Protein AF-R5IWU1-F1 (afdb_monomer_lite)

Structure (mmCIF, N/CA/C/O backbone):
data_AF-R5IWU1-F1
#
_entry.id   AF-R5IWU1-F1
#
loop_
_atom_site.group_PDB
_atom_site.id
_atom_site.type_symbol
_atom_site.label_atom_id
_atom_site.label_alt_id
_atom_site.label_comp_id
_atom_site.label_asym_id
_atom_site.label_entity_id
_atom_site.label_seq_id
_atom_site.pdbx_PDB_ins_code
_atom_site.Cartn_x
_atom_site.Cartn_y
_atom_site.Cartn_z
_atom_site.occupancy
_atom_site.B_iso_or_equiv
_atom_site.auth_seq_id
_atom_site.auth_comp_id
_atom_site.auth_asym_id
_atom_site.auth_atom_id
_atom_site.pdbx_PDB_model_num
ATOM 1 N N . MET A 1 1 ? -10.285 4.283 -3.544 1.00 80.38 1 MET A N 1
ATOM 2 C CA . MET A 1 1 ? -8.815 4.094 -3.550 1.00 80.38 1 MET A CA 1
ATOM 3 C C . MET A 1 1 ? -8.452 3.586 -2.171 1.00 80.38 1 MET A C 1
ATOM 5 O O . MET A 1 1 ? -8.915 4.204 -1.220 1.00 80.38 1 MET A O 1
ATOM 9 N N . VAL A 1 2 ? -7.708 2.481 -2.076 1.00 95.38 2 VAL A N 1
ATOM 10 C CA . VAL A 1 2 ? -7.297 1.904 -0.785 1.00 95.38 2 VAL A CA 1
ATOM 11 C C . VAL A 1 2 ? -6.487 2.938 -0.004 1.00 95.38 2 VAL A C 1
ATOM 13 O O . VAL A 1 2 ? -5.569 3.550 -0.561 1.00 95.38 2 VAL A O 1
ATOM 16 N N . LYS A 1 3 ? -6.849 3.161 1.257 1.00 98.19 3 LYS A N 1
ATOM 17 C CA . LYS A 1 3 ? -6.132 4.051 2.174 1.00 98.19 3 LYS A CA 1
ATOM 18 C C . LYS A 1 3 ? -5.035 3.281 2.904 1.00 98.19 3 LYS A C 1
ATOM 20 O O . LYS A 1 3 ? -5.154 2.078 3.111 1.00 98.19 3 LYS A O 1
ATOM 25 N N . ILE A 1 4 ? -3.970 3.975 3.292 1.00 98.50 4 ILE A N 1
ATOM 26 C CA . ILE A 1 4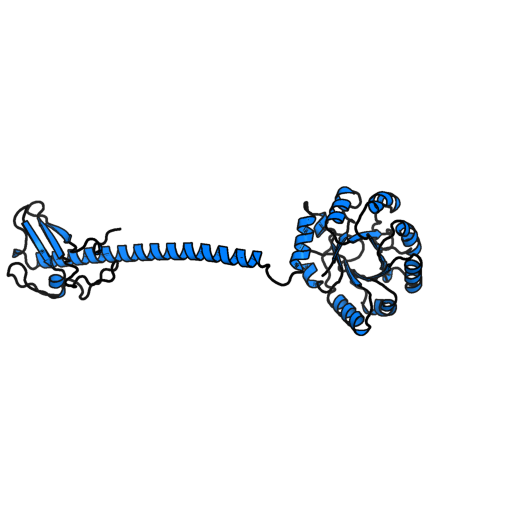 ? -2.840 3.368 4.004 1.00 98.50 4 ILE A CA 1
ATOM 27 C C . ILE A 1 4 ? -2.802 3.891 5.437 1.00 98.50 4 ILE A C 1
ATOM 29 O O . ILE A 1 4 ? -2.638 5.094 5.660 1.00 98.50 4 ILE A O 1
ATOM 33 N N . ALA A 1 5 ? -2.910 2.980 6.395 1.00 98.62 5 ALA A N 1
ATOM 34 C CA . ALA A 1 5 ? -2.693 3.238 7.806 1.00 98.62 5 ALA A CA 1
ATOM 35 C C . ALA A 1 5 ? -1.249 2.863 8.180 1.00 98.62 5 ALA A C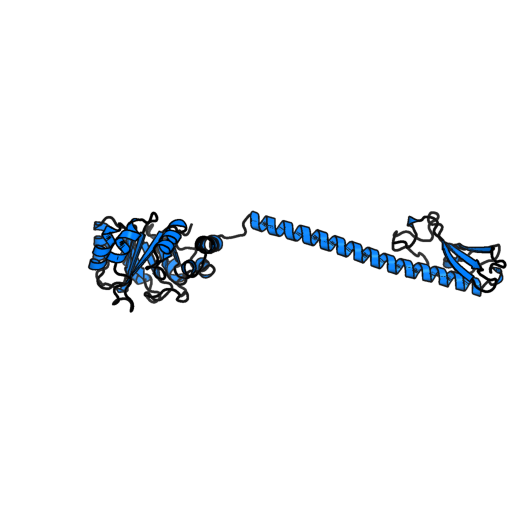 1
ATOM 37 O O . ALA A 1 5 ? -0.781 1.759 7.896 1.00 98.62 5 ALA A O 1
ATOM 38 N N . GLY A 1 6 ? -0.499 3.800 8.762 1.00 98.38 6 GLY A N 1
ATOM 39 C CA . GLY A 1 6 ? 0.863 3.532 9.229 1.00 98.38 6 GLY A CA 1
ATOM 40 C C . GLY A 1 6 ? 0.847 3.014 10.661 1.00 98.38 6 GLY A C 1
ATOM 41 O O . GLY A 1 6 ? 0.522 3.794 11.556 1.00 98.38 6 GLY A O 1
ATOM 42 N N . SER A 1 7 ? 1.223 1.751 10.887 1.00 97.69 7 SER A N 1
ATOM 43 C CA . SER A 1 7 ? 1.425 1.240 12.253 1.00 97.69 7 SER A CA 1
ATOM 44 C C . SER A 1 7 ? 2.784 1.687 12.776 1.00 97.69 7 SER A C 1
ATOM 46 O O . SER A 1 7 ? 3.825 1.483 12.141 1.00 97.69 7 SER A O 1
ATOM 48 N N . PHE A 1 8 ? 2.779 2.290 13.962 1.00 95.81 8 PHE A N 1
ATOM 49 C CA . PHE A 1 8 ? 3.996 2.723 14.640 1.00 95.81 8 PHE A CA 1
ATOM 50 C C . PHE A 1 8 ? 4.494 1.732 15.695 1.00 95.81 8 PHE A C 1
ATOM 52 O O . PHE A 1 8 ? 5.435 2.055 16.417 1.00 95.81 8 PHE A O 1
ATOM 59 N N . LEU A 1 9 ? 3.939 0.517 15.775 1.00 94.19 9 LEU A N 1
ATOM 60 C CA . LEU A 1 9 ? 4.258 -0.456 16.827 1.00 94.19 9 LEU A CA 1
ATOM 61 C C . LEU A 1 9 ? 5.771 -0.670 17.044 1.00 94.19 9 LEU A C 1
ATOM 63 O O . LEU A 1 9 ? 6.250 -0.722 18.176 1.00 94.19 9 LEU A O 1
ATOM 67 N N . LYS A 1 10 ? 6.557 -0.743 15.961 1.00 93.31 10 LYS A N 1
ATOM 68 C CA . LYS A 1 10 ? 8.024 -0.910 16.020 1.00 93.31 10 LYS A CA 1
ATOM 69 C C . LYS A 1 10 ? 8.793 0.341 16.459 1.00 93.31 10 LYS A C 1
ATOM 71 O O . LYS A 1 10 ? 9.929 0.224 16.910 1.00 93.31 10 LYS A O 1
ATOM 76 N N . VAL A 1 11 ? 8.209 1.523 16.286 1.00 94.06 11 VAL A N 1
ATOM 77 C CA . VAL A 1 11 ? 8.856 2.836 16.475 1.00 94.06 11 VAL A CA 1
ATOM 78 C C . VAL A 1 11 ? 8.143 3.681 17.533 1.00 94.06 11 VAL A C 1
ATOM 80 O O . VAL A 1 11 ? 8.350 4.882 17.616 1.00 94.06 11 VAL A O 1
ATOM 83 N N . GLN A 1 12 ? 7.336 3.041 18.378 1.00 91.75 12 GLN A N 1
ATOM 84 C CA . GLN A 1 12 ? 6.500 3.651 19.414 1.00 91.75 12 GLN A CA 1
ATOM 85 C C . GLN A 1 12 ? 7.249 4.556 20.412 1.00 91.75 12 GLN A C 1
ATOM 87 O O . GLN A 1 12 ? 6.631 5.388 21.066 1.00 91.75 12 GLN A O 1
ATOM 92 N N . SER A 1 13 ? 8.572 4.412 20.539 1.00 91.38 13 SER A N 1
ATOM 93 C CA . SER A 1 13 ? 9.423 5.253 21.393 1.00 91.38 13 SER A CA 1
ATOM 94 C C . SER A 1 13 ? 10.062 6.450 20.674 1.00 91.38 13 SER A C 1
ATOM 96 O O . SER A 1 13 ? 10.823 7.181 21.299 1.00 91.38 13 SER A O 1
ATOM 98 N N . ASP A 1 14 ? 9.825 6.618 19.372 1.00 94.94 14 ASP A N 1
ATOM 99 C CA . ASP A 1 14 ? 10.444 7.638 18.521 1.00 94.94 14 ASP A CA 1
ATOM 100 C C . ASP A 1 14 ? 9.354 8.492 17.862 1.00 94.94 14 ASP A C 1
ATOM 102 O O . ASP A 1 14 ? 8.798 8.152 16.813 1.00 94.94 14 ASP A O 1
ATOM 106 N N . PHE A 1 15 ? 9.025 9.614 18.504 1.00 94.88 15 PHE A N 1
ATOM 107 C CA . PHE A 1 15 ? 7.952 10.487 18.041 1.00 94.88 15 PHE A CA 1
ATOM 108 C C . PHE A 1 15 ? 8.230 11.113 16.669 1.00 94.88 15 PHE A C 1
ATOM 110 O O . PHE A 1 15 ? 7.291 11.322 15.900 1.00 94.88 15 PHE A O 1
ATOM 117 N N . ASP A 1 16 ? 9.492 11.362 16.312 1.00 96.56 16 ASP A N 1
ATOM 118 C CA . ASP A 1 16 ? 9.827 11.915 14.998 1.00 96.56 16 ASP A CA 1
ATOM 119 C C . ASP A 1 16 ? 9.483 10.922 13.882 1.00 96.56 16 ASP A C 1
ATOM 121 O O . ASP A 1 16 ? 8.955 11.319 12.839 1.00 96.56 16 ASP A O 1
ATOM 125 N N . LYS A 1 17 ? 9.664 9.617 14.124 1.00 97.19 17 LYS A N 1
ATOM 126 C CA . LYS A 1 17 ? 9.197 8.567 13.204 1.00 97.19 17 LYS A CA 1
ATOM 127 C C . LYS A 1 17 ? 7.674 8.479 13.134 1.00 97.19 17 LYS A C 1
ATOM 129 O O . LYS A 1 17 ? 7.131 8.340 12.038 1.00 97.19 17 LYS A O 1
ATOM 134 N N . ILE A 1 18 ? 6.966 8.617 14.256 1.00 97.06 18 ILE A N 1
ATOM 135 C CA . ILE A 1 18 ? 5.490 8.656 14.262 1.00 97.06 18 ILE A CA 1
ATOM 136 C C . ILE A 1 18 ? 4.987 9.866 13.461 1.00 97.06 18 ILE A C 1
ATOM 138 O O . ILE A 1 18 ? 4.106 9.746 12.611 1.00 97.06 18 ILE A O 1
ATOM 142 N N . LYS A 1 19 ? 5.602 11.033 13.658 1.00 97.44 19 LYS A N 1
ATOM 143 C CA . LYS A 1 19 ? 5.296 12.256 12.911 1.00 97.44 19 LYS A CA 1
ATOM 144 C C . LYS A 1 19 ? 5.631 12.127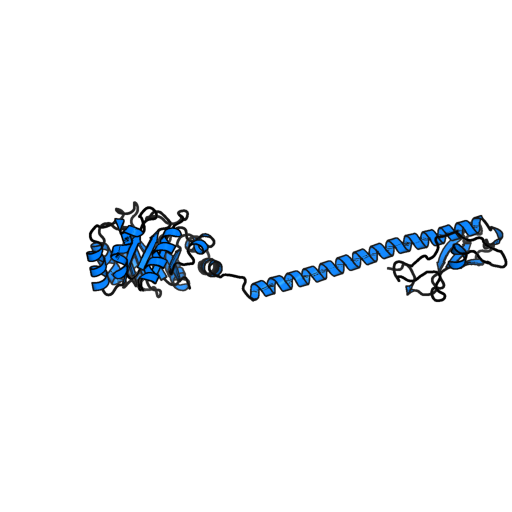 11.422 1.00 97.44 19 LYS A C 1
ATOM 146 O O . LYS A 1 19 ? 4.917 12.673 10.580 1.00 97.44 19 LYS A O 1
ATOM 151 N N . ALA A 1 20 ? 6.684 11.388 11.074 1.00 97.81 20 ALA A N 1
ATOM 152 C CA . ALA A 1 20 ? 6.982 11.065 9.685 1.00 97.81 20 ALA A CA 1
ATOM 153 C C . ALA A 1 20 ? 5.857 10.224 9.059 1.00 97.81 20 ALA A C 1
ATOM 155 O O . ALA A 1 20 ? 5.403 10.574 7.969 1.00 97.81 20 ALA A O 1
ATOM 156 N N . LEU A 1 21 ? 5.342 9.197 9.754 1.00 98.12 21 LEU A N 1
ATOM 157 C CA . LEU A 1 21 ? 4.161 8.438 9.309 1.00 98.12 21 LEU A CA 1
ATOM 158 C C . LEU A 1 21 ? 2.939 9.353 9.121 1.00 98.12 21 LEU A C 1
ATOM 160 O O . LEU A 1 21 ? 2.278 9.275 8.086 1.00 98.12 21 LEU A O 1
ATOM 164 N N . ASP A 1 22 ? 2.691 10.276 10.057 1.00 98.06 22 ASP A N 1
ATOM 165 C CA . ASP A 1 22 ? 1.560 11.227 10.014 1.00 98.06 22 ASP A CA 1
ATOM 166 C C . ASP A 1 22 ? 1.600 12.119 8.768 1.00 98.06 22 ASP A C 1
ATOM 168 O O . ASP A 1 22 ? 0.570 12.491 8.206 1.00 98.06 22 ASP A O 1
ATOM 172 N N . SER A 1 23 ? 2.799 12.414 8.267 1.00 97.88 23 SER A N 1
ATOM 173 C CA . SER A 1 23 ? 2.965 13.222 7.060 1.00 97.88 23 SER A CA 1
ATOM 174 C C . SER A 1 23 ? 2.690 12.473 5.748 1.00 97.88 23 SER A C 1
ATOM 176 O O . SER A 1 23 ? 2.366 13.118 4.749 1.00 97.88 23 SER A O 1
ATOM 178 N N . VAL A 1 24 ? 2.788 11.136 5.727 1.00 98.12 24 VAL A N 1
ATOM 179 C CA . VAL A 1 24 ? 2.729 10.336 4.485 1.00 98.12 24 VAL A CA 1
ATOM 180 C C . VAL A 1 24 ? 1.531 9.387 4.395 1.00 98.12 24 VAL A C 1
ATOM 182 O O . VAL A 1 24 ? 1.112 9.057 3.282 1.00 98.12 24 VAL A O 1
ATOM 185 N N . CYS A 1 25 ? 0.964 8.968 5.527 1.00 98.12 25 CYS A N 1
ATOM 186 C CA . CYS A 1 25 ? -0.148 8.021 5.596 1.00 98.12 25 CYS A CA 1
ATOM 187 C C . CYS A 1 25 ? -1.523 8.713 5.633 1.00 98.12 25 CYS A C 1
ATOM 189 O O . CYS A 1 25 ? -1.652 9.935 5.779 1.00 98.12 25 CYS A O 1
ATOM 191 N N . ASP A 1 26 ? -2.572 7.915 5.448 1.00 98.44 26 ASP A N 1
ATOM 192 C CA . ASP A 1 26 ? -3.968 8.353 5.507 1.00 98.44 26 ASP A CA 1
ATOM 193 C C . ASP A 1 26 ? -4.536 8.220 6.934 1.00 98.44 26 ASP A C 1
ATOM 195 O O . ASP A 1 26 ? -5.309 9.083 7.351 1.00 98.44 26 ASP A O 1
ATOM 199 N N . TYR A 1 27 ? -4.079 7.209 7.684 1.00 98.56 27 TYR A N 1
ATOM 200 C CA . TYR A 1 27 ? -4.342 6.994 9.114 1.00 98.56 27 TYR A CA 1
ATOM 201 C C . TYR A 1 27 ? -3.047 6.718 9.882 1.00 98.56 27 TYR A C 1
ATOM 203 O O . TYR A 1 27 ? -2.040 6.295 9.299 1.00 98.56 27 TYR A O 1
ATOM 211 N N . ILE A 1 28 ? -3.107 6.904 11.198 1.00 98.44 28 ILE A N 1
ATOM 212 C CA . ILE A 1 28 ? -2.109 6.395 12.138 1.00 98.44 28 ILE A CA 1
ATOM 213 C C . ILE A 1 28 ? -2.728 5.246 12.917 1.00 98.44 28 ILE A C 1
ATOM 215 O O . ILE A 1 28 ? -3.677 5.458 13.668 1.00 98.44 28 ILE A O 1
ATOM 219 N N . HIS A 1 29 ? -2.179 4.050 12.714 1.00 98.44 29 HIS A N 1
ATOM 220 C CA . HIS A 1 29 ? -2.658 2.828 13.341 1.00 98.44 29 HIS A CA 1
ATOM 221 C C . HIS A 1 29 ? -1.945 2.621 14.677 1.00 98.44 29 HIS A C 1
ATOM 223 O O . HIS A 1 29 ? -0.709 2.644 14.740 1.00 98.44 29 HIS A O 1
ATOM 229 N N . TYR A 1 30 ? -2.726 2.460 15.739 1.00 97.19 30 TYR A N 1
ATOM 230 C CA . TYR A 1 30 ? -2.257 2.315 17.106 1.00 97.19 30 TYR A CA 1
ATOM 231 C C . TYR A 1 30 ? -2.675 0.965 17.693 1.00 97.19 30 TYR A C 1
ATOM 233 O O . TYR A 1 30 ? -3.799 0.786 18.157 1.00 97.19 30 TYR A O 1
ATOM 241 N N . ASP A 1 31 ? -1.709 0.054 17.733 1.00 96.75 31 ASP A N 1
ATOM 242 C CA . ASP A 1 31 ? -1.802 -1.263 18.353 1.00 96.75 31 ASP A CA 1
ATOM 243 C C . ASP A 1 31 ? -1.773 -1.184 19.892 1.00 96.75 31 ASP A C 1
ATOM 245 O O . ASP A 1 31 ? -0.717 -0.963 20.489 1.00 96.75 31 ASP A O 1
ATOM 249 N N . VAL A 1 32 ? -2.898 -1.412 20.572 1.00 95.88 32 VAL A N 1
ATOM 250 C CA . VAL A 1 32 ? -2.989 -1.449 22.044 1.00 95.88 32 VAL A CA 1
ATOM 251 C C . VAL A 1 32 ? -3.039 -2.892 22.527 1.00 95.88 32 VAL A C 1
ATOM 253 O O . VAL A 1 32 ? -4.051 -3.571 22.387 1.00 95.88 32 VAL A O 1
ATOM 256 N N . MET A 1 33 ? -1.956 -3.349 23.148 1.00 95.00 33 MET A N 1
ATOM 257 C CA . MET A 1 33 ? -1.815 -4.708 23.663 1.00 95.00 33 MET A CA 1
ATOM 258 C C . MET A 1 33 ? -1.737 -4.717 25.189 1.00 95.00 33 MET A C 1
ATOM 260 O O . MET A 1 33 ? -0.928 -3.993 25.778 1.00 95.00 33 MET A O 1
ATOM 264 N N . ASP A 1 34 ? -2.536 -5.570 25.832 1.00 93.94 34 ASP A N 1
ATOM 265 C CA . ASP A 1 34 ? -2.604 -5.677 27.298 1.00 93.94 34 ASP A CA 1
ATOM 266 C C . ASP A 1 34 ? -1.620 -6.686 27.914 1.00 93.94 34 ASP A C 1
ATOM 268 O O . ASP A 1 34 ? -1.520 -6.789 29.138 1.00 93.94 34 ASP A O 1
ATOM 272 N N . GLY A 1 35 ? -0.890 -7.436 27.083 1.00 92.94 35 GLY A N 1
ATOM 273 C CA . GLY A 1 35 ? 0.004 -8.504 27.537 1.00 92.94 35 GLY A CA 1
ATOM 274 C C . GLY A 1 35 ? -0.718 -9.780 28.002 1.00 92.94 35 GLY A C 1
ATOM 275 O O . GLY A 1 35 ? -0.074 -10.672 28.552 1.00 92.94 35 GLY A O 1
ATOM 276 N N . ARG A 1 36 ? -2.044 -9.870 27.826 1.00 93.62 36 ARG A N 1
ATOM 277 C CA . ARG A 1 36 ? -2.864 -11.058 28.118 1.00 93.62 36 ARG A CA 1
ATOM 278 C C . ARG A 1 36 ? -3.450 -11.663 26.850 1.00 93.62 36 ARG A C 1
ATOM 280 O O . ARG A 1 36 ? -3.419 -12.880 26.706 1.00 93.62 36 ARG A O 1
ATOM 287 N N . PHE A 1 37 ? -3.991 -10.834 25.956 1.00 94.31 37 PHE A N 1
ATOM 288 C CA . PHE A 1 37 ? -4.465 -11.274 24.642 1.00 94.31 37 PHE A CA 1
ATOM 289 C C . PHE A 1 37 ? -3.284 -11.601 23.718 1.00 94.31 37 PHE A C 1
ATOM 291 O O . PHE A 1 37 ? -3.308 -12.585 22.982 1.00 94.31 37 PHE A O 1
ATOM 298 N N . THR A 1 38 ? -2.212 -10.812 23.813 1.00 91.19 38 THR A N 1
ATOM 299 C CA . THR A 1 38 ? -0.920 -11.059 23.161 1.00 91.19 38 THR A CA 1
ATOM 300 C C . THR A 1 38 ? 0.176 -11.175 24.215 1.00 91.19 38 THR A C 1
ATOM 302 O O . THR A 1 38 ? 0.044 -10.657 25.318 1.00 91.19 38 THR A O 1
ATOM 305 N N . GLU A 1 39 ? 1.289 -11.838 23.899 1.00 85.56 39 GLU A N 1
ATOM 306 C CA . GLU A 1 39 ? 2.372 -12.066 24.874 1.00 85.56 39 GLU A CA 1
ATOM 307 C C . GLU A 1 39 ? 3.100 -10.784 25.314 1.00 85.56 39 GLU A C 1
ATOM 309 O O . GLU A 1 39 ? 3.816 -10.788 26.315 1.00 85.56 39 GLU A O 1
ATOM 314 N N . ARG A 1 40 ? 2.975 -9.687 24.556 1.00 85.94 40 ARG A N 1
ATOM 315 C CA . ARG A 1 40 ? 3.733 -8.452 24.782 1.00 85.94 40 ARG A CA 1
ATOM 316 C C . ARG A 1 40 ? 2.793 -7.256 24.889 1.00 85.94 40 ARG A C 1
ATOM 318 O O . ARG A 1 40 ? 2.041 -7.022 23.948 1.00 85.94 40 ARG A O 1
ATOM 325 N N . PRO A 1 41 ? 2.863 -6.466 25.972 1.00 89.25 41 PRO A N 1
ATOM 326 C CA . PRO A 1 41 ? 2.097 -5.234 26.063 1.00 89.25 41 PRO A CA 1
ATOM 327 C C . PRO A 1 41 ? 2.722 -4.125 25.206 1.00 89.25 41 PRO A C 1
ATOM 329 O O . PRO A 1 41 ? 3.943 -4.081 25.010 1.00 89.25 41 PRO A O 1
ATOM 332 N N . THR A 1 42 ? 1.891 -3.193 24.743 1.00 86.81 42 THR A N 1
ATOM 333 C CA . THR A 1 42 ? 2.361 -1.957 24.097 1.00 86.81 42 THR A CA 1
ATOM 334 C C . THR A 1 42 ? 2.957 -1.009 25.145 1.00 86.81 42 THR A C 1
ATOM 336 O O . THR A 1 42 ? 2.801 -1.205 26.356 1.00 86.81 42 THR A O 1
ATOM 339 N N . LEU A 1 43 ? 3.650 0.050 24.706 1.00 83.31 43 LEU A N 1
ATOM 340 C CA . LEU A 1 43 ? 3.967 1.164 25.596 1.00 83.31 43 LEU A CA 1
ATOM 341 C C . LEU A 1 43 ? 2.705 1.674 26.320 1.00 83.31 43 LEU A C 1
ATOM 343 O O . LEU A 1 43 ? 1.642 1.780 25.709 1.00 83.31 43 LEU A O 1
ATOM 347 N N . PRO A 1 44 ? 2.814 2.035 27.612 1.00 84.38 44 PRO A N 1
ATOM 348 C CA . PRO A 1 44 ? 1.698 2.601 28.357 1.00 84.38 44 PRO A CA 1
ATOM 349 C C . PRO A 1 44 ? 1.086 3.827 27.664 1.00 84.38 44 PRO A C 1
ATOM 351 O O . PRO A 1 44 ? 1.807 4.756 27.291 1.00 84.38 44 PRO A O 1
ATOM 354 N N . ILE A 1 45 ? -0.248 3.863 27.554 1.00 84.81 45 ILE A N 1
ATOM 355 C CA . ILE A 1 45 ? -1.002 4.928 26.865 1.00 84.81 45 ILE A CA 1
ATOM 356 C C . ILE A 1 45 ? -0.639 6.318 27.404 1.00 84.81 45 ILE A C 1
ATOM 358 O O . ILE A 1 45 ? -0.475 7.267 26.637 1.00 84.81 45 ILE A O 1
ATOM 362 N N . ASN A 1 46 ? -0.437 6.445 28.717 1.00 85.25 46 ASN A N 1
ATOM 363 C CA . ASN A 1 46 ? -0.060 7.706 29.357 1.00 85.25 46 ASN A CA 1
ATOM 364 C C . ASN A 1 46 ? 1.285 8.278 28.873 1.00 85.25 46 ASN A C 1
ATOM 366 O O . ASN A 1 46 ? 1.464 9.491 28.941 1.00 85.25 46 ASN A O 1
ATOM 370 N N . LYS A 1 47 ? 2.203 7.446 28.367 1.00 86.88 47 LYS A N 1
ATOM 371 C CA . LYS A 1 47 ? 3.479 7.901 27.796 1.00 86.88 47 LYS A CA 1
ATOM 372 C C . LYS A 1 47 ? 3.337 8.428 26.372 1.00 86.88 47 LYS A C 1
ATOM 374 O O . LYS A 1 47 ? 4.131 9.264 25.971 1.00 86.88 47 LYS A O 1
ATOM 379 N N . MET A 1 48 ? 2.345 7.949 25.624 1.00 88.56 48 MET A N 1
ATOM 380 C CA . MET A 1 48 ? 2.146 8.322 24.219 1.00 88.56 48 MET A CA 1
ATOM 381 C C . MET A 1 48 ? 1.066 9.390 24.039 1.00 88.56 48 MET A C 1
ATOM 383 O O . MET A 1 48 ? 1.010 10.034 23.000 1.00 88.56 48 MET A O 1
ATOM 387 N N . LYS A 1 49 ? 0.211 9.614 25.044 1.00 88.75 49 LYS A N 1
ATOM 388 C CA . LYS A 1 49 ? -0.964 10.489 24.941 1.00 88.75 49 LYS A CA 1
ATOM 389 C C . LYS A 1 49 ? -0.648 11.904 24.457 1.00 88.75 49 LYS A C 1
ATOM 391 O O . LYS A 1 49 ? -1.371 12.429 23.615 1.00 88.75 49 LYS A O 1
ATOM 396 N N . GLU A 1 50 ? 0.410 12.515 24.984 1.00 91.12 50 GLU A N 1
ATOM 397 C CA . GLU A 1 50 ? 0.815 13.863 24.575 1.00 91.12 50 GLU A CA 1
ATOM 398 C C . GLU A 1 50 ? 1.240 13.887 23.103 1.00 91.12 50 GLU A C 1
ATOM 400 O O . GLU A 1 50 ? 0.796 14.737 22.335 1.00 91.12 50 GLU A O 1
ATOM 405 N N . ASP A 1 51 ? 2.048 12.919 22.695 1.00 92.12 51 ASP A N 1
ATOM 406 C CA . ASP A 1 51 ? 2.579 12.815 21.343 1.00 92.12 51 ASP A CA 1
ATOM 407 C C . ASP A 1 51 ? 1.494 12.490 20.316 1.00 92.12 51 ASP A C 1
ATOM 409 O O . ASP A 1 51 ? 1.369 13.181 19.305 1.00 92.12 51 ASP A O 1
ATOM 413 N N . LEU A 1 52 ? 0.623 11.527 20.618 1.00 93.19 52 LEU A N 1
ATOM 414 C CA . LEU A 1 52 ? -0.513 11.173 19.769 1.00 93.19 52 LEU A CA 1
ATOM 415 C C . LEU A 1 52 ? -1.499 12.340 19.601 1.00 93.19 52 LEU A C 1
ATOM 417 O O . LEU A 1 52 ? -2.085 12.492 18.533 1.00 93.19 52 LEU A O 1
ATOM 421 N N . SER A 1 53 ? -1.635 13.219 20.602 1.00 91.12 53 SER A N 1
ATOM 422 C CA . SER A 1 53 ? -2.492 14.411 20.498 1.00 91.12 53 SER A CA 1
ATOM 423 C C . SER A 1 53 ? -1.973 15.481 19.525 1.00 91.12 53 SER A C 1
ATOM 425 O O . SER A 1 53 ? -2.729 16.368 19.129 1.00 91.12 53 SER A O 1
ATOM 427 N N . LYS A 1 54 ? -0.692 15.410 19.130 1.00 94.31 54 LYS A N 1
ATOM 428 C CA . LYS A 1 54 ? -0.053 16.337 18.177 1.00 94.31 54 LYS A CA 1
ATOM 429 C C . LYS A 1 54 ? -0.214 15.888 16.717 1.00 94.31 54 LYS A C 1
ATOM 431 O O . LYS A 1 54 ? 0.168 16.637 15.814 1.00 94.31 54 LYS A O 1
ATOM 436 N N . LEU A 1 55 ? -0.720 14.676 16.484 1.00 96.25 55 LEU A N 1
ATOM 437 C CA . LEU A 1 55 ? -0.900 14.107 15.150 1.00 96.25 55 LEU A CA 1
ATOM 438 C C . LEU A 1 55 ? -2.084 14.755 14.430 1.00 96.25 55 LEU A C 1
ATOM 440 O O . LEU A 1 55 ? -3.045 15.206 15.054 1.00 96.25 55 LEU A O 1
ATOM 444 N N . LYS A 1 56 ? -2.001 14.834 13.101 1.00 97.06 56 LYS A N 1
ATOM 445 C CA . LYS A 1 56 ? -3.038 15.456 12.266 1.00 97.06 56 LYS A CA 1
ATOM 446 C C . LYS A 1 56 ? -3.938 14.427 11.607 1.00 97.06 56 LYS A C 1
ATOM 448 O O . LYS A 1 56 ? -5.085 14.737 11.284 1.00 97.06 56 LYS A O 1
ATOM 453 N N . LYS A 1 57 ? -3.404 13.241 11.329 1.00 98.12 57 LYS A N 1
ATOM 454 C CA . LYS A 1 57 ? -4.144 12.160 10.695 1.00 98.12 57 LYS A CA 1
ATOM 455 C C . LYS A 1 57 ? -5.083 11.503 11.699 1.00 98.12 57 LYS A C 1
ATOM 457 O O . LYS A 1 57 ? -4.775 11.450 12.888 1.00 98.12 57 LYS A O 1
ATOM 462 N N . PRO A 1 58 ? -6.232 11.002 11.223 1.00 97.94 58 PRO A N 1
ATOM 463 C CA . PRO A 1 58 ? -7.132 10.225 12.056 1.00 97.94 58 PRO A CA 1
ATOM 464 C C . PRO A 1 58 ? -6.397 9.036 12.688 1.00 97.94 58 PRO A C 1
ATOM 466 O O . PRO A 1 58 ? -5.702 8.284 12.000 1.00 97.94 58 PRO A O 1
ATOM 469 N N . LEU A 1 59 ? -6.572 8.892 14.001 1.00 98.06 59 LEU A N 1
ATOM 470 C CA . LEU A 1 59 ? -6.116 7.735 14.762 1.00 98.06 59 LEU A CA 1
ATOM 471 C C . LEU A 1 59 ? -7.072 6.567 14.550 1.00 98.06 59 LEU A C 1
ATOM 473 O O . LEU A 1 59 ? -8.290 6.725 14.651 1.00 98.06 59 LEU A O 1
ATOM 477 N N . ASP A 1 60 ? -6.497 5.411 14.292 1.00 98.50 60 ASP A N 1
ATOM 478 C CA . ASP A 1 60 ? -7.174 4.135 14.171 1.00 98.50 60 ASP A CA 1
ATOM 479 C C . ASP A 1 60 ? -6.611 3.210 15.253 1.00 98.50 60 ASP A C 1
ATOM 481 O O . ASP A 1 60 ? -5.412 2.937 15.271 1.00 98.50 60 ASP A O 1
ATOM 485 N N . VAL A 1 61 ? -7.432 2.862 16.243 1.00 98.38 61 VAL A N 1
ATOM 486 C CA . VAL A 1 61 ? -6.981 2.154 17.445 1.00 98.38 61 VAL A CA 1
ATOM 487 C C . VAL A 1 61 ? -7.412 0.702 17.376 1.00 98.38 61 VAL A C 1
ATOM 489 O O . VAL A 1 61 ? -8.604 0.403 17.395 1.00 98.38 61 VAL A O 1
ATOM 492 N N . HIS A 1 62 ? -6.438 -0.200 17.400 1.00 98.56 62 HIS A N 1
ATOM 493 C CA . HIS A 1 62 ? -6.656 -1.639 17.400 1.00 98.56 62 HIS A CA 1
ATOM 494 C C . HIS A 1 62 ? -6.385 -2.218 18.789 1.00 98.56 62 HIS A C 1
ATOM 496 O O . HIS A 1 62 ? -5.258 -2.218 19.282 1.00 98.56 62 HIS A O 1
ATOM 502 N N . LEU A 1 63 ? -7.442 -2.688 19.450 1.00 97.81 63 LEU A N 1
ATOM 503 C CA . LEU A 1 63 ? -7.396 -3.271 20.785 1.00 97.81 63 LEU A CA 1
ATOM 504 C C . LEU A 1 63 ? -7.163 -4.780 20.711 1.00 97.81 63 LEU A C 1
ATOM 506 O O . LEU A 1 63 ? -8.055 -5.571 20.406 1.00 97.81 63 LEU A O 1
ATOM 510 N N . MET A 1 64 ? -5.958 -5.169 21.093 1.00 97.00 64 MET A N 1
ATOM 511 C CA . MET A 1 64 ? -5.533 -6.533 21.373 1.00 97.00 64 MET A CA 1
ATOM 512 C C . MET A 1 64 ? -5.526 -6.740 22.895 1.00 97.00 64 MET A C 1
ATOM 514 O O . MET A 1 64 ? -4.469 -6.865 23.520 1.00 97.00 64 MET A O 1
ATOM 518 N N . ALA A 1 65 ? -6.714 -6.714 23.506 1.00 95.62 65 ALA A N 1
ATOM 519 C CA . ALA A 1 65 ? -6.883 -6.766 24.956 1.00 95.62 65 ALA A CA 1
ATOM 520 C C . ALA A 1 65 ? -8.079 -7.624 25.385 1.00 95.62 65 ALA A C 1
ATOM 522 O O . ALA A 1 65 ? -9.085 -7.684 24.689 1.00 95.62 65 ALA A O 1
ATOM 523 N N . VAL A 1 66 ? -7.986 -8.250 26.562 1.00 95.00 66 VAL A N 1
ATOM 524 C CA . VAL A 1 66 ? -9.100 -8.994 27.181 1.00 95.00 66 VAL A CA 1
ATOM 525 C C . VAL A 1 66 ? -10.067 -8.036 27.889 1.00 95.00 66 VAL A C 1
ATOM 527 O O . VAL A 1 66 ? -11.281 -8.200 27.825 1.00 95.00 66 VAL A O 1
ATOM 530 N N . ASP A 1 67 ? -9.541 -7.010 28.563 1.00 94.06 67 ASP A N 1
ATOM 531 C CA . ASP A 1 67 ? -10.345 -6.007 29.279 1.00 94.06 67 ASP A CA 1
ATOM 532 C C . ASP A 1 67 ? -10.652 -4.795 28.384 1.00 94.06 67 ASP A C 1
ATOM 534 O O . ASP A 1 67 ? -10.125 -3.698 28.576 1.00 94.06 67 ASP A O 1
ATOM 538 N N . ASN A 1 68 ? -11.475 -5.009 27.353 1.00 96.31 68 ASN A N 1
ATOM 539 C CA . ASN A 1 68 ? -11.766 -3.991 26.337 1.00 96.31 68 ASN A CA 1
ATOM 540 C C . ASN A 1 68 ? -12.282 -2.673 26.930 1.00 96.31 68 ASN A C 1
ATOM 542 O O . ASN A 1 68 ? -11.787 -1.613 26.560 1.00 96.31 68 ASN A O 1
ATOM 546 N N . MET A 1 69 ? -13.225 -2.722 27.878 1.00 96.12 69 MET A N 1
ATOM 547 C CA . MET A 1 69 ? -13.832 -1.520 28.472 1.00 96.12 69 MET A CA 1
ATOM 548 C C . MET A 1 69 ? -12.784 -0.604 29.109 1.00 96.12 69 MET A C 1
ATOM 550 O O . MET A 1 69 ? -12.775 0.601 28.854 1.00 96.12 69 MET A O 1
ATOM 554 N N . LYS A 1 70 ? -11.851 -1.184 29.874 1.00 95.12 70 LYS A N 1
ATOM 555 C CA . LYS A 1 70 ? -10.747 -0.438 30.478 1.00 95.12 70 LYS A CA 1
ATOM 556 C C . LYS A 1 70 ? -9.905 0.273 29.418 1.00 95.12 70 LYS A C 1
ATOM 558 O O . LYS A 1 70 ? -9.632 1.464 29.549 1.00 95.12 70 LYS A O 1
ATOM 563 N N . TYR A 1 71 ? -9.483 -0.438 28.372 1.00 95.75 71 TYR A N 1
ATOM 564 C CA . TYR A 1 71 ? -8.610 0.145 27.349 1.00 95.75 71 TYR A CA 1
ATOM 565 C C . TYR A 1 71 ? -9.332 1.167 26.466 1.00 95.75 71 TYR A C 1
ATOM 567 O O . TYR A 1 71 ? -8.715 2.163 26.093 1.00 95.75 71 TYR A O 1
ATOM 575 N N . ILE A 1 72 ? -10.634 0.990 26.210 1.00 96.94 72 ILE A N 1
ATOM 576 C CA . ILE A 1 72 ? -11.480 2.005 25.562 1.00 96.94 72 ILE A CA 1
ATOM 577 C C . ILE A 1 72 ? -11.450 3.311 26.369 1.00 96.94 72 ILE A C 1
ATOM 579 O O . ILE A 1 72 ? -11.209 4.380 25.802 1.00 96.94 72 ILE A O 1
ATOM 583 N N . ASP A 1 73 ? -11.618 3.236 27.691 1.00 96.00 73 ASP A N 1
ATOM 584 C CA . ASP A 1 73 ? -11.582 4.408 28.575 1.00 96.00 73 ASP A CA 1
ATOM 585 C C . ASP A 1 73 ? -10.195 5.064 28.668 1.00 96.00 73 ASP A C 1
ATOM 587 O O . ASP A 1 73 ? -10.084 6.272 28.899 1.00 96.00 73 ASP A O 1
ATOM 591 N N . GLU A 1 74 ? -9.116 4.311 28.452 1.00 94.31 74 GLU A N 1
ATOM 592 C CA . GLU A 1 74 ? -7.767 4.877 28.406 1.00 94.31 74 GLU A CA 1
ATOM 593 C C . GLU A 1 74 ? -7.495 5.637 27.091 1.00 94.31 74 GLU A C 1
ATOM 595 O O . GLU A 1 74 ? -6.822 6.677 27.110 1.00 94.31 74 GLU A O 1
ATOM 600 N N . VAL A 1 75 ? -8.036 5.171 25.956 1.00 95.19 75 VAL A N 1
ATOM 601 C CA . VAL A 1 75 ? -7.769 5.749 24.621 1.00 95.19 75 VAL A CA 1
ATOM 602 C C . VAL A 1 75 ? -8.804 6.766 24.143 1.00 95.19 75 VAL A C 1
ATOM 604 O O . VAL A 1 75 ? -8.470 7.599 23.305 1.00 95.19 75 VAL A O 1
ATOM 607 N N . ILE A 1 76 ? -10.026 6.784 24.687 1.00 94.44 76 ILE A N 1
ATOM 608 C CA . ILE A 1 76 ? -11.099 7.729 24.303 1.00 94.44 76 ILE A CA 1
ATOM 609 C C . ILE A 1 76 ? -10.639 9.194 24.312 1.00 94.44 76 ILE A C 1
ATOM 611 O O . ILE A 1 76 ? -11.022 9.980 23.446 1.00 94.44 76 ILE A O 1
ATOM 615 N N . GLY A 1 77 ? -9.773 9.573 25.258 1.00 92.50 77 GLY A N 1
ATOM 616 C CA . GLY A 1 77 ? -9.238 10.933 25.353 1.00 92.50 77 GLY A CA 1
ATOM 617 C C . GLY A 1 77 ? -8.405 11.368 24.139 1.00 92.50 77 GLY A C 1
ATOM 618 O O . GLY A 1 77 ? -8.209 12.567 23.952 1.00 92.50 77 GLY A O 1
ATOM 619 N N . LEU A 1 78 ? -7.939 10.418 23.322 1.00 94.12 78 LEU A N 1
ATOM 620 C CA . LEU A 1 78 ? -7.248 10.659 22.051 1.00 94.12 78 LEU A CA 1
ATOM 621 C C . LEU A 1 78 ? -8.214 10.993 20.908 1.00 94.12 78 LEU A C 1
ATOM 623 O O . LEU A 1 78 ? -7.766 11.452 19.863 1.00 94.12 78 LEU A O 1
ATOM 627 N N . LYS A 1 79 ? -9.523 10.782 21.110 1.00 95.38 79 LYS A N 1
ATOM 628 C CA . LYS A 1 79 ? -10.579 10.944 20.100 1.00 95.38 79 LYS A CA 1
ATOM 629 C C . LYS A 1 79 ? -10.263 10.177 18.806 1.00 95.38 79 LYS A C 1
ATOM 631 O O . LYS A 1 79 ? -10.209 10.788 17.734 1.00 95.38 79 LYS A O 1
ATOM 636 N N . PRO A 1 80 ? -10.006 8.859 18.893 1.00 97.38 80 PRO A N 1
ATOM 637 C CA . PRO A 1 80 ? -9.720 8.070 17.707 1.00 97.38 80 PRO A CA 1
ATOM 638 C C . PRO A 1 80 ? -10.925 8.064 16.759 1.00 97.38 80 PRO A C 1
ATOM 640 O O . PRO A 1 80 ? -12.072 8.205 17.179 1.00 97.38 80 PRO A O 1
ATOM 643 N N . SER A 1 81 ? -10.655 7.918 15.464 1.00 98.12 81 SER A N 1
ATOM 644 C CA . SER A 1 81 ? -11.704 7.763 14.455 1.00 98.12 81 SER A CA 1
ATOM 645 C C . SER A 1 81 ? -12.367 6.398 14.542 1.00 98.12 81 SER A C 1
ATOM 647 O O . SER A 1 81 ? -13.577 6.337 14.357 1.00 98.12 81 SER A O 1
ATOM 649 N N . TYR A 1 82 ? -11.588 5.356 14.841 1.00 98.62 82 TYR A N 1
ATOM 650 C CA . TYR A 1 82 ? -12.050 3.986 15.041 1.00 98.62 82 TYR A CA 1
ATOM 651 C C . TYR A 1 82 ? -11.449 3.408 16.320 1.00 98.62 82 TYR A C 1
ATOM 653 O O . TYR A 1 82 ? -10.293 3.688 16.648 1.00 98.62 82 TYR A O 1
ATOM 661 N N . ILE A 1 83 ? -12.236 2.599 17.025 1.00 98.75 83 ILE A N 1
ATOM 662 C CA . ILE A 1 83 ? -11.732 1.630 17.996 1.00 98.75 83 ILE A CA 1
ATOM 663 C C . ILE A 1 83 ? -12.193 0.252 17.538 1.00 98.75 83 ILE A C 1
ATOM 665 O O . ILE A 1 83 ? -13.393 -0.021 17.483 1.00 98.75 83 ILE A O 1
ATOM 669 N N . THR A 1 84 ? -11.228 -0.608 17.246 1.00 98.81 84 THR A N 1
ATOM 670 C CA . THR A 1 84 ? -11.446 -1.943 16.705 1.00 98.81 84 THR A CA 1
ATOM 671 C C . THR A 1 84 ? -10.990 -2.977 17.722 1.00 98.81 84 THR A C 1
ATOM 673 O O . THR A 1 84 ? -9.812 -3.017 18.065 1.00 98.81 84 THR A O 1
ATOM 676 N N . PHE A 1 85 ? -11.900 -3.812 18.220 1.00 98.69 85 PHE A N 1
ATOM 677 C CA . PHE A 1 85 ? -11.586 -4.851 19.207 1.00 98.69 85 PHE A CA 1
ATOM 678 C C . PHE A 1 85 ? -11.691 -6.248 18.603 1.00 98.69 85 PHE A C 1
ATOM 680 O O . PHE A 1 85 ? -12.413 -6.471 17.635 1.00 98.69 85 PHE A O 1
ATOM 687 N N . HIS A 1 86 ? -10.980 -7.211 19.179 1.00 98.56 86 HIS A N 1
ATOM 688 C CA . HIS A 1 86 ? -11.010 -8.589 18.700 1.00 98.56 86 HIS A CA 1
ATOM 689 C C . HIS A 1 86 ? -12.305 -9.309 19.065 1.00 98.56 86 HIS A C 1
ATOM 691 O O . HIS A 1 86 ? -12.678 -9.352 20.240 1.00 98.56 86 HIS A O 1
ATOM 697 N N . LEU A 1 87 ? -12.920 -9.978 18.087 1.00 98.44 87 LEU A N 1
ATOM 698 C CA . LEU A 1 87 ? -14.052 -10.878 18.317 1.00 98.44 87 LEU A CA 1
ATOM 699 C C . LEU A 1 87 ? -13.696 -11.986 19.317 1.00 98.44 87 LEU A C 1
ATOM 701 O O . LEU A 1 87 ? -14.525 -12.410 20.110 1.00 98.44 87 LEU A O 1
ATOM 705 N N . GLU A 1 88 ? -12.443 -12.437 19.307 1.00 97.69 88 GLU A N 1
ATOM 706 C CA . GLU A 1 88 ? -11.943 -13.505 20.175 1.00 97.69 88 GLU A CA 1
ATOM 707 C C . GLU A 1 88 ? -11.719 -13.059 21.626 1.00 97.69 88 GLU A C 1
ATOM 709 O O . GLU A 1 88 ? -11.438 -13.890 22.488 1.00 97.69 88 GLU A O 1
ATOM 714 N N . SER A 1 89 ? -11.788 -11.756 21.906 1.00 96.69 89 SER A N 1
ATOM 715 C CA . SER A 1 89 ? -11.450 -11.217 23.225 1.00 96.69 89 SER A CA 1
ATOM 716 C C . SER A 1 89 ? -12.616 -11.217 24.219 1.00 96.69 89 SER A C 1
ATOM 718 O O . SER A 1 89 ? -12.399 -10.984 25.408 1.00 96.69 89 SER A O 1
ATOM 720 N N . THR A 1 90 ? -13.850 -11.440 23.754 1.00 96.31 90 THR A N 1
ATOM 721 C CA . THR A 1 90 ? -15.061 -11.159 24.532 1.00 96.31 90 THR A CA 1
ATOM 722 C C . THR A 1 90 ? -16.293 -11.887 23.996 1.00 96.31 90 THR A C 1
ATOM 724 O O . THR A 1 90 ? -16.501 -11.968 22.790 1.00 96.31 90 THR A O 1
ATOM 727 N N . ASP A 1 91 ? -17.173 -12.319 24.900 1.00 95.94 91 ASP A N 1
ATOM 728 C CA . ASP A 1 91 ? -18.519 -12.803 24.555 1.00 95.94 91 ASP A CA 1
ATOM 729 C C . ASP A 1 91 ? -19.559 -11.662 24.527 1.00 95.94 91 ASP A C 1
ATOM 731 O O . ASP A 1 91 ? -20.718 -11.861 24.172 1.00 95.94 91 ASP A O 1
ATOM 735 N N . LYS A 1 92 ? -19.157 -10.444 24.914 1.00 96.88 92 LYS A N 1
ATOM 736 C CA . LYS A 1 92 ? -20.017 -9.256 25.064 1.00 96.88 92 LYS A CA 1
ATOM 737 C C . LYS A 1 92 ? -19.859 -8.284 23.895 1.00 96.88 92 LYS A C 1
ATOM 739 O O . LYS A 1 92 ? -19.661 -7.087 24.094 1.00 96.88 92 LYS A O 1
ATOM 744 N N . VAL A 1 93 ? -19.891 -8.810 22.674 1.00 98.12 93 VAL A N 1
ATOM 745 C CA . VAL A 1 93 ? -19.571 -8.061 21.447 1.00 98.12 93 VAL A CA 1
ATOM 746 C C . VAL A 1 93 ? -20.476 -6.833 21.285 1.00 98.12 93 VAL A C 1
ATOM 748 O O . VAL A 1 93 ? -19.969 -5.716 21.220 1.00 98.12 93 VAL A O 1
ATOM 751 N N . SER A 1 94 ? -21.802 -7.012 21.313 1.00 98.25 94 SER A N 1
ATOM 752 C CA . SER A 1 94 ? -22.765 -5.908 21.163 1.00 98.25 94 SER A CA 1
ATOM 753 C C . SER A 1 94 ? -22.659 -4.859 22.274 1.00 98.25 94 SER A C 1
ATOM 755 O O . SER A 1 94 ? -22.699 -3.670 21.982 1.00 98.25 94 SER A O 1
ATOM 757 N N . GLU A 1 95 ? -22.428 -5.267 23.532 1.00 98.38 95 GLU A N 1
ATOM 758 C CA . GLU A 1 95 ? -22.238 -4.311 24.639 1.00 98.38 95 GLU A CA 1
ATOM 759 C C . GLU A 1 95 ? -21.028 -3.390 24.400 1.00 98.38 95 GLU A C 1
ATOM 761 O O . GLU A 1 95 ? -21.062 -2.216 24.763 1.00 98.38 95 GLU A O 1
ATOM 766 N N . ILE A 1 96 ? -19.949 -3.912 23.805 1.00 98.44 96 ILE A N 1
ATOM 767 C CA . ILE A 1 96 ? -18.744 -3.129 23.504 1.00 98.44 96 ILE A CA 1
ATOM 768 C C . ILE A 1 96 ? -18.974 -2.197 22.312 1.00 98.44 96 ILE A C 1
ATOM 770 O O . ILE A 1 96 ? -18.547 -1.044 22.373 1.00 98.44 96 ILE A O 1
ATOM 774 N N . ILE A 1 97 ? -19.664 -2.658 21.263 1.00 98.56 97 ILE A N 1
ATOM 775 C CA . ILE A 1 97 ? -20.048 -1.815 20.117 1.00 98.56 97 ILE A CA 1
ATOM 776 C C . ILE A 1 97 ? -20.858 -0.609 20.604 1.00 98.56 97 ILE A C 1
ATOM 778 O O . ILE A 1 97 ? -20.447 0.534 20.387 1.00 98.56 97 ILE A O 1
ATOM 782 N N . ASP A 1 98 ? -21.938 -0.864 21.350 1.00 98.56 98 ASP A N 1
ATOM 783 C CA . ASP A 1 98 ? -22.807 0.174 21.911 1.00 98.56 98 ASP A CA 1
ATOM 784 C C . ASP A 1 98 ? -22.020 1.139 22.801 1.00 98.56 98 ASP A C 1
ATOM 786 O O . ASP A 1 98 ? -22.232 2.355 22.773 1.00 98.56 98 ASP A O 1
ATOM 790 N N . TYR A 1 99 ? -21.077 0.609 23.587 1.00 98.44 99 TYR A N 1
ATOM 791 C CA . TYR A 1 99 ? -20.224 1.429 24.434 1.00 98.44 99 TYR A CA 1
ATOM 792 C C . TYR A 1 99 ? -19.349 2.380 23.616 1.00 98.44 99 TYR A C 1
ATOM 794 O O . TYR A 1 99 ? -19.323 3.573 23.919 1.00 98.44 99 TYR A O 1
ATOM 802 N N . ILE A 1 100 ? -18.667 1.888 22.575 1.00 98.56 100 ILE A N 1
ATOM 803 C CA . ILE A 1 100 ? -17.803 2.697 21.698 1.00 98.56 100 ILE A CA 1
ATOM 804 C C . ILE A 1 100 ? -18.628 3.775 20.981 1.00 98.56 100 ILE A C 1
ATOM 806 O O . ILE A 1 100 ? -18.271 4.959 21.025 1.00 98.56 100 ILE A O 1
ATOM 810 N N . HIS A 1 101 ? -19.770 3.400 20.400 1.00 98.56 101 HIS A N 1
ATOM 811 C CA . HIS A 1 101 ? -20.691 4.337 19.750 1.00 98.56 101 HIS A CA 1
ATOM 812 C C . HIS A 1 101 ? -21.238 5.386 20.719 1.00 98.56 101 HIS A C 1
ATOM 814 O O . HIS A 1 101 ? -21.292 6.569 20.382 1.00 98.56 101 HIS A O 1
ATOM 820 N N . GLY A 1 102 ? -21.553 4.996 21.957 1.00 98.19 102 GLY A N 1
ATOM 821 C CA . GLY A 1 102 ? -21.979 5.903 23.026 1.00 98.19 102 GLY A CA 1
ATOM 822 C C . GLY A 1 102 ? -20.931 6.958 23.408 1.00 98.19 102 GLY A C 1
ATOM 823 O O . GLY A 1 102 ? -21.270 7.978 24.011 1.00 98.19 102 GLY A O 1
ATOM 824 N N . LYS A 1 103 ? -19.660 6.759 23.031 1.00 97.50 103 LYS A N 1
ATOM 825 C CA . LYS A 1 103 ? -18.583 7.758 23.157 1.00 97.50 103 LYS A CA 1
ATOM 826 C C . LYS A 1 103 ? -18.410 8.638 21.913 1.00 97.50 103 LYS A C 1
ATOM 828 O O . LYS A 1 103 ? -17.530 9.498 21.907 1.00 97.50 103 LYS A O 1
ATOM 833 N N . GLY A 1 104 ? -19.229 8.447 20.878 1.00 97.56 104 GLY A N 1
ATOM 834 C CA . GLY A 1 104 ? -19.135 9.160 19.603 1.00 97.56 104 GLY A CA 1
ATOM 835 C C . GLY A 1 104 ? -17.956 8.715 18.734 1.00 97.56 104 GLY A C 1
ATOM 836 O O . GLY A 1 104 ? -17.476 9.499 17.915 1.00 97.56 104 GLY A O 1
ATOM 837 N N . ILE A 1 105 ? -17.464 7.492 18.937 1.00 98.44 105 ILE A N 1
ATOM 838 C CA . ILE A 1 105 ? -16.363 6.882 18.183 1.00 98.44 105 ILE A CA 1
ATOM 839 C C . ILE A 1 105 ? -16.941 5.767 17.312 1.00 98.44 105 ILE A C 1
ATOM 841 O O . ILE A 1 105 ? -17.932 5.152 17.692 1.00 98.44 105 ILE A O 1
ATOM 845 N N . LYS A 1 106 ? -16.336 5.502 16.152 1.00 98.75 106 LYS A N 1
ATOM 846 C CA . LYS A 1 106 ? -16.743 4.389 15.292 1.00 98.75 106 LYS A CA 1
ATOM 847 C C . LYS A 1 106 ? -16.222 3.060 15.826 1.00 98.75 106 LYS A C 1
ATOM 849 O O . LYS A 1 106 ? -15.052 2.964 16.204 1.00 98.75 106 LYS A O 1
ATOM 854 N N . ALA A 1 107 ? -17.077 2.048 15.838 1.00 98.75 107 ALA A N 1
ATOM 855 C CA . ALA A 1 107 ? -16.751 0.729 16.361 1.00 98.75 107 ALA A CA 1
ATOM 856 C C . ALA A 1 107 ? -16.285 -0.200 15.238 1.00 98.75 107 ALA A C 1
ATOM 858 O O . ALA A 1 107 ? -16.876 -0.231 14.159 1.00 98.75 107 ALA A O 1
ATOM 859 N N . GLY A 1 108 ? -15.239 -0.977 15.500 1.00 98.69 108 GLY A N 1
ATOM 860 C CA . GLY A 1 108 ? -14.778 -2.028 14.605 1.00 98.69 108 GLY A CA 1
ATOM 861 C C . GLY A 1 108 ? -14.640 -3.375 15.303 1.00 98.69 108 GLY A C 1
ATOM 862 O O . GLY A 1 108 ? -14.403 -3.441 16.511 1.00 98.69 108 GLY A O 1
ATOM 863 N N . ILE A 1 109 ? -14.739 -4.452 14.524 1.00 98.81 109 ILE A N 1
ATOM 864 C CA . ILE A 1 109 ? -14.391 -5.805 14.975 1.00 98.81 109 ILE A CA 1
ATOM 865 C C . ILE A 1 109 ? -13.199 -6.321 14.173 1.00 98.81 109 ILE A C 1
ATOM 867 O O . ILE A 1 109 ? -13.225 -6.327 12.943 1.00 98.81 109 ILE A O 1
ATOM 871 N N . ALA A 1 110 ? -12.184 -6.807 14.881 1.00 98.75 110 ALA A N 1
ATOM 872 C CA . ALA A 1 110 ? -11.076 -7.565 14.326 1.00 98.75 110 ALA A CA 1
ATOM 873 C C . ALA A 1 110 ? -11.329 -9.073 14.423 1.00 98.75 110 ALA A C 1
ATOM 875 O O . ALA A 1 110 ? -11.869 -9.559 15.420 1.00 98.75 110 ALA A O 1
ATOM 876 N N . ILE A 1 111 ? -10.880 -9.819 13.414 1.00 98.62 111 ILE A N 1
ATOM 877 C CA . ILE A 1 111 ? -10.809 -11.283 13.445 1.00 98.62 111 ILE A CA 1
ATOM 878 C C . ILE A 1 111 ? -9.400 -11.765 13.100 1.00 98.62 111 ILE A C 1
ATOM 880 O O . ILE A 1 111 ? -8.762 -11.274 12.166 1.00 98.62 111 ILE A O 1
ATOM 884 N N . ASN A 1 112 ? -8.924 -12.765 13.835 1.00 98.00 112 ASN A N 1
ATOM 885 C CA . ASN A 1 112 ? -7.659 -13.439 13.573 1.00 98.00 112 ASN A CA 1
ATOM 886 C C . ASN A 1 112 ? -7.701 -14.258 12.263 1.00 98.00 112 ASN A C 1
ATOM 888 O O . ASN A 1 112 ? -8.780 -14.590 11.747 1.00 98.00 112 ASN A O 1
ATOM 892 N N . PRO A 1 113 ? -6.534 -14.641 11.703 1.00 97.12 113 PRO A N 1
ATOM 893 C CA . PRO A 1 113 ? -6.473 -15.408 10.458 1.00 97.12 113 PRO A CA 1
ATOM 894 C C . PRO A 1 113 ? -7.167 -16.778 10.538 1.00 97.12 113 PRO A C 1
ATOM 896 O O . PRO A 1 113 ? -7.696 -17.251 9.536 1.00 97.12 113 PRO A O 1
ATOM 899 N N . ASP A 1 114 ? -7.241 -17.394 11.714 1.00 96.69 114 ASP A N 1
ATOM 900 C CA . ASP A 1 114 ? -7.892 -18.687 11.969 1.00 96.69 114 ASP A CA 1
ATOM 901 C C . ASP A 1 114 ? -9.389 -18.576 12.309 1.00 96.69 114 ASP A C 1
ATOM 903 O O . ASP A 1 114 ? -10.130 -19.552 12.188 1.00 96.69 114 ASP A O 1
ATOM 907 N N . THR A 1 115 ? -9.873 -17.386 12.664 1.00 97.94 115 THR A N 1
ATOM 908 C CA . THR A 1 115 ? -11.292 -17.155 12.948 1.00 97.94 115 THR A CA 1
ATOM 909 C C . THR A 1 115 ? -12.118 -17.146 11.666 1.00 97.94 115 THR A C 1
ATOM 911 O O . THR A 1 115 ? -11.899 -16.339 10.760 1.00 97.94 115 THR A O 1
ATOM 914 N N . GLU A 1 116 ? -13.103 -18.038 11.577 1.00 97.94 116 GLU A N 1
ATOM 915 C CA . GLU A 1 116 ? -14.028 -18.090 10.444 1.00 97.94 116 GLU A CA 1
ATOM 916 C C . GLU A 1 116 ? -14.794 -16.771 10.277 1.00 97.94 116 GLU A C 1
ATOM 918 O O . GLU A 1 116 ? -15.423 -16.280 11.213 1.00 97.94 116 GLU A O 1
ATOM 923 N N . VAL A 1 117 ? -14.801 -16.232 9.054 1.00 97.69 117 VAL A N 1
ATOM 924 C CA . VAL A 1 117 ? -15.431 -14.937 8.738 1.00 97.69 117 VAL A CA 1
ATOM 925 C C . VAL A 1 117 ? -16.937 -14.916 9.036 1.00 97.69 117 VAL A C 1
ATOM 927 O O . VAL A 1 117 ? -17.490 -13.885 9.397 1.00 97.69 117 VAL A O 1
ATOM 930 N N . ASN A 1 118 ? -17.605 -16.071 8.992 1.00 97.56 118 ASN A N 1
ATOM 931 C CA . ASN A 1 118 ? -19.029 -16.177 9.312 1.00 97.56 118 ASN A CA 1
ATOM 932 C C . ASN A 1 118 ? -19.344 -15.790 10.765 1.00 97.56 118 ASN A C 1
ATOM 934 O O . ASN A 1 118 ? -20.471 -15.399 11.055 1.00 97.56 118 ASN A O 1
ATOM 938 N N . LYS A 1 119 ? -18.364 -15.864 11.677 1.00 98.06 119 LYS A N 1
ATOM 939 C CA . LYS A 1 119 ? -18.558 -15.510 13.088 1.00 98.06 119 LYS A CA 1
ATOM 940 C C . LYS A 1 119 ? -18.743 -14.010 13.315 1.00 98.06 119 LYS A C 1
ATOM 942 O O . LYS A 1 119 ? -19.346 -13.646 14.318 1.00 98.06 119 LYS A O 1
ATOM 947 N N . VAL A 1 120 ? -18.250 -13.155 12.412 1.00 97.94 120 VAL A N 1
ATOM 948 C CA . VAL A 1 120 ? -18.437 -11.697 12.526 1.00 97.94 120 VAL A CA 1
ATOM 949 C C . VAL A 1 120 ? -19.739 -11.216 11.875 1.00 97.94 120 VAL A C 1
ATOM 951 O O . VAL A 1 120 ? -20.272 -10.192 12.290 1.00 97.94 120 VAL A O 1
ATOM 954 N N . MET A 1 121 ? -20.305 -11.983 10.932 1.00 96.88 121 MET A N 1
ATOM 955 C CA . MET A 1 121 ? -21.517 -11.630 10.167 1.00 96.88 121 MET A CA 1
ATOM 956 C C . MET A 1 121 ? -22.698 -11.124 11.015 1.00 96.88 121 MET A C 1
ATOM 958 O O . MET A 1 121 ? -23.301 -10.126 10.619 1.00 96.88 121 MET A O 1
ATOM 962 N N . PRO A 1 122 ? -23.018 -11.720 12.188 1.00 97.62 122 PRO A N 1
ATOM 963 C CA . PRO A 1 122 ? -24.135 -11.259 13.016 1.00 97.62 122 PRO A CA 1
ATOM 964 C C . PRO A 1 122 ? -24.019 -9.812 13.510 1.00 97.62 122 PRO A C 1
ATOM 966 O O . PRO A 1 122 ? -25.033 -9.225 13.867 1.00 97.62 122 PRO A O 1
ATOM 969 N N . TYR A 1 123 ? -22.810 -9.246 13.534 1.00 98.00 123 TYR A N 1
ATOM 970 C CA . TYR A 1 123 ? -22.525 -7.918 14.088 1.00 98.00 123 TYR A CA 1
ATOM 971 C C . TYR A 1 123 ? -22.302 -6.852 13.009 1.00 98.00 123 TYR A C 1
ATOM 973 O O . TYR A 1 123 ? -22.114 -5.681 13.323 1.00 98.00 123 TYR A O 1
ATOM 981 N N . LEU A 1 124 ? -22.301 -7.236 11.727 1.00 97.56 124 LEU A N 1
ATOM 982 C CA . LEU A 1 124 ? -21.891 -6.356 10.627 1.00 97.56 124 LEU A CA 1
ATOM 983 C C . LEU A 1 124 ? -22.828 -5.170 10.373 1.00 97.56 124 LEU A C 1
ATOM 985 O O . LEU A 1 124 ? -22.410 -4.189 9.765 1.00 97.56 124 LEU A O 1
ATOM 989 N N . ASN A 1 125 ? -24.071 -5.242 10.852 1.00 97.25 125 ASN A N 1
ATOM 990 C CA . ASN A 1 125 ? -25.012 -4.122 10.790 1.00 97.25 125 ASN A CA 1
ATOM 991 C C . ASN A 1 125 ? -24.668 -3.003 11.781 1.00 97.25 125 ASN A C 1
ATOM 993 O O . ASN A 1 125 ? -25.049 -1.857 11.552 1.00 97.25 125 ASN A O 1
ATOM 997 N N . ASP A 1 126 ? -23.952 -3.338 12.855 1.00 97.75 126 ASP A N 1
ATOM 998 C CA . ASP A 1 126 ? -23.731 -2.455 14.000 1.00 97.75 126 ASP A CA 1
ATOM 999 C C . ASP A 1 126 ? -22.291 -1.921 14.055 1.00 97.75 126 ASP A C 1
ATOM 1001 O O . ASP A 1 126 ? -21.952 -1.152 14.945 1.00 97.75 126 ASP A O 1
ATOM 1005 N N . VAL A 1 127 ? -21.416 -2.307 13.121 1.00 98.31 127 VAL A N 1
ATOM 1006 C CA . VAL A 1 127 ? -20.015 -1.855 13.087 1.00 98.31 127 VAL A CA 1
ATOM 1007 C C . VAL A 1 127 ? -19.734 -0.946 11.900 1.00 98.31 127 VAL A C 1
ATOM 1009 O O . VAL A 1 127 ? -20.366 -1.016 10.850 1.00 98.31 127 VAL A O 1
ATOM 1012 N N . ASP A 1 128 ? -18.720 -0.106 12.057 1.00 98.69 128 ASP A N 1
ATOM 1013 C CA . ASP A 1 128 ? -18.226 0.809 11.034 1.00 98.69 128 ASP A CA 1
ATOM 1014 C C . ASP A 1 128 ? -16.987 0.265 10.307 1.00 98.69 128 ASP A C 1
ATOM 1016 O O . ASP A 1 128 ? -16.623 0.760 9.237 1.00 98.69 128 ASP A O 1
ATOM 1020 N N . MET A 1 129 ? -16.307 -0.723 10.895 1.00 98.75 129 MET A N 1
ATOM 1021 C CA . MET A 1 129 ? -15.089 -1.328 10.361 1.00 98.75 129 MET A CA 1
ATOM 1022 C C . MET A 1 129 ? -15.017 -2.826 10.679 1.00 98.75 129 MET A C 1
ATOM 1024 O O . MET A 1 129 ? -15.337 -3.262 11.784 1.00 98.75 129 MET A O 1
ATOM 1028 N N . VAL A 1 130 ? -14.522 -3.607 9.722 1.00 98.75 130 VAL A N 1
ATOM 1029 C CA . VAL A 1 130 ? -14.108 -4.997 9.938 1.00 98.75 130 VAL A CA 1
ATOM 1030 C C . VAL A 1 130 ? -12.630 -5.116 9.610 1.00 98.75 130 VAL A C 1
ATOM 1032 O O . VAL A 1 130 ? -12.237 -4.931 8.458 1.00 98.75 130 VAL A O 1
ATOM 1035 N N . LEU A 1 131 ? -11.821 -5.438 10.615 1.00 98.81 131 LEU A N 1
ATOM 1036 C CA . LEU A 1 131 ? -10.391 -5.676 10.469 1.00 98.81 131 LEU A CA 1
ATOM 1037 C C . LEU A 1 131 ? -10.127 -7.177 10.313 1.00 98.81 131 LEU A C 1
ATOM 1039 O O . LEU A 1 131 ? -10.445 -7.986 11.184 1.00 98.81 131 LEU A O 1
ATOM 1043 N N . VAL A 1 132 ? -9.518 -7.564 9.198 1.00 98.69 132 VAL A N 1
ATOM 1044 C CA . VAL A 1 132 ? -9.080 -8.938 8.958 1.00 98.69 132 VAL A CA 1
ATOM 1045 C C . VAL A 1 132 ? -7.575 -9.011 9.151 1.00 98.69 132 VAL A C 1
ATOM 1047 O O . VAL A 1 132 ? -6.807 -8.482 8.348 1.00 98.69 132 VAL A O 1
ATOM 1050 N N . MET A 1 133 ? -7.142 -9.704 10.201 1.00 98.31 133 MET A N 1
ATOM 1051 C CA . MET A 1 133 ? -5.722 -9.945 10.418 1.00 98.31 133 MET A CA 1
ATOM 1052 C C . MET A 1 133 ? -5.182 -10.904 9.350 1.00 98.31 133 MET A C 1
ATOM 1054 O O . MET A 1 133 ? -5.746 -11.976 9.118 1.00 98.31 133 MET A O 1
ATOM 1058 N N . SER A 1 134 ? -4.048 -10.557 8.749 1.00 97.38 134 SER A N 1
ATOM 1059 C CA . SER A 1 134 ? -3.250 -11.408 7.854 1.00 97.38 134 SER A CA 1
ATOM 1060 C C . SER A 1 134 ? -1.943 -11.879 8.499 1.00 97.38 134 SER A C 1
ATOM 1062 O O . SER A 1 134 ? -1.058 -12.395 7.823 1.00 97.38 134 SER A O 1
ATOM 1064 N N . VAL A 1 135 ? -1.814 -11.727 9.817 1.00 95.62 135 VAL A N 1
ATOM 1065 C CA . VAL A 1 135 ? -0.774 -12.324 10.672 1.00 95.62 135 VAL A CA 1
ATOM 1066 C C . VAL A 1 135 ? -1.396 -12.687 12.021 1.00 95.62 135 VAL A C 1
ATOM 1068 O O . VAL A 1 135 ? -2.500 -12.246 12.335 1.00 95.62 135 VAL A O 1
ATOM 1071 N N . LYS A 1 136 ? -0.705 -13.465 12.858 1.00 92.38 136 LYS A N 1
ATOM 1072 C CA . LYS A 1 136 ? -1.157 -13.653 14.243 1.00 92.38 136 LYS A CA 1
ATOM 1073 C C . LYS A 1 136 ? -0.981 -12.343 15.021 1.00 92.38 136 LYS A C 1
ATOM 1075 O O . LYS A 1 136 ? 0.110 -11.774 15.001 1.00 92.38 136 LYS A O 1
ATOM 1080 N N . ALA A 1 137 ? -2.016 -11.891 15.724 1.00 89.94 137 ALA A N 1
ATOM 1081 C CA . ALA A 1 137 ? -1.960 -10.688 16.554 1.00 89.94 137 ALA A CA 1
ATOM 1082 C C . ALA A 1 137 ? -0.781 -10.716 17.554 1.00 89.94 137 ALA A C 1
ATOM 1084 O O . ALA A 1 137 ? -0.480 -11.755 18.149 1.00 89.94 137 ALA A O 1
ATOM 1085 N N . GLY A 1 138 ? -0.119 -9.567 17.745 1.00 84.31 138 GLY A N 1
ATOM 1086 C CA . GLY A 1 138 ? 0.871 -9.363 18.813 1.00 84.31 138 GLY A CA 1
ATOM 1087 C C . GLY A 1 138 ? 2.312 -9.046 18.406 1.00 84.31 138 GLY A C 1
ATOM 1088 O O . GLY A 1 138 ? 3.118 -8.711 19.276 1.00 84.31 138 GLY A O 1
ATOM 1089 N N . ALA A 1 139 ? 2.680 -9.134 17.123 1.00 82.69 139 ALA A N 1
ATOM 1090 C CA . ALA A 1 139 ? 4.024 -8.753 16.678 1.00 82.69 139 ALA A CA 1
ATOM 1091 C C . ALA A 1 139 ? 4.080 -8.271 15.221 1.00 82.69 139 ALA A C 1
ATOM 1093 O O . ALA A 1 139 ? 3.484 -8.865 14.324 1.00 82.69 139 ALA A O 1
ATOM 1094 N N . GLY A 1 140 ? 4.887 -7.240 14.962 1.00 83.94 140 GLY A N 1
ATOM 1095 C CA . GLY A 1 140 ? 5.183 -6.775 13.604 1.00 83.94 140 GLY A CA 1
ATOM 1096 C C . GLY A 1 140 ? 6.244 -7.623 12.887 1.00 83.94 140 GLY A C 1
ATOM 1097 O O . GLY A 1 140 ? 7.105 -8.228 13.522 1.00 83.94 140 GLY A O 1
ATOM 1098 N N . GLY A 1 141 ? 6.225 -7.608 11.549 1.00 83.69 141 GLY A N 1
ATOM 1099 C CA . GLY A 1 141 ? 7.242 -8.255 10.698 1.00 83.69 141 GLY A CA 1
ATOM 1100 C C . GLY A 1 141 ? 6.983 -9.729 10.365 1.00 83.69 141 GLY A C 1
ATOM 1101 O O . GLY A 1 141 ? 7.856 -10.395 9.817 1.00 83.69 141 GLY A O 1
ATOM 1102 N N . GLN A 1 142 ? 5.799 -10.240 10.694 1.00 93.81 142 GLN A N 1
ATOM 1103 C CA . GLN A 1 142 ? 5.384 -11.601 10.360 1.00 93.81 142 GLN A CA 1
ATOM 1104 C C . GLN A 1 142 ? 5.033 -11.744 8.863 1.00 93.81 142 GLN A C 1
ATOM 1106 O O . GLN A 1 142 ? 4.621 -10.761 8.236 1.00 93.81 142 GLN A O 1
ATOM 1111 N N . PRO A 1 143 ? 5.188 -12.949 8.278 1.00 93.75 143 PRO A N 1
ATOM 1112 C CA . PRO A 1 143 ? 4.806 -13.208 6.894 1.00 93.75 143 PRO A CA 1
ATOM 1113 C C . PRO A 1 143 ? 3.285 -13.148 6.721 1.00 93.75 143 PRO A C 1
ATOM 1115 O O . PRO A 1 143 ? 2.540 -13.601 7.585 1.00 93.75 143 PRO A O 1
ATOM 1118 N N . PHE A 1 144 ? 2.845 -12.615 5.582 1.00 97.44 144 PHE A N 1
ATOM 1119 C CA . PHE A 1 144 ? 1.434 -12.519 5.218 1.00 97.44 144 PHE A CA 1
ATOM 1120 C C . PHE A 1 144 ? 0.787 -13.907 5.096 1.00 97.44 144 PHE A C 1
ATOM 1122 O O . PHE A 1 144 ? 1.317 -14.789 4.418 1.00 97.44 144 PHE A O 1
ATOM 1129 N N . ILE A 1 145 ? -0.371 -14.068 5.727 1.00 97.75 145 ILE A N 1
ATOM 1130 C CA . ILE A 1 145 ? -1.269 -15.215 5.612 1.00 97.75 145 ILE A CA 1
ATOM 1131 C C . ILE A 1 145 ? -2.375 -14.831 4.632 1.00 97.75 145 ILE A C 1
ATOM 1133 O O . ILE A 1 145 ? -2.993 -13.777 4.779 1.00 97.75 145 ILE A O 1
ATOM 1137 N N . ASP A 1 146 ? -2.624 -15.684 3.637 1.00 97.31 146 ASP A N 1
ATOM 1138 C CA . ASP A 1 146 ? -3.665 -15.427 2.645 1.00 97.31 146 ASP A CA 1
ATOM 1139 C C . ASP A 1 146 ? -5.060 -15.474 3.279 1.00 97.31 146 ASP A C 1
ATOM 1141 O O . ASP A 1 146 ? -5.501 -16.499 3.797 1.00 97.31 146 ASP A O 1
ATOM 1145 N N . ILE A 1 147 ? -5.731 -14.324 3.247 1.00 97.62 147 ILE A N 1
ATOM 1146 C CA . ILE A 1 147 ? -7.078 -14.097 3.777 1.00 97.62 147 ILE A CA 1
ATOM 1147 C C . ILE A 1 147 ? -8.022 -13.544 2.704 1.00 97.62 147 ILE A C 1
ATOM 1149 O O . ILE A 1 147 ? -9.091 -13.024 3.028 1.00 97.62 147 ILE A O 1
ATOM 1153 N N . THR A 1 148 ? -7.636 -13.626 1.426 1.00 97.44 148 THR A N 1
ATOM 1154 C CA . THR A 1 148 ? -8.387 -13.038 0.305 1.00 97.44 148 THR A CA 1
ATOM 1155 C C . THR A 1 148 ? -9.829 -13.542 0.237 1.00 97.44 148 THR A C 1
ATOM 1157 O O . THR A 1 148 ? -10.741 -12.732 0.080 1.00 97.44 148 THR A O 1
ATOM 1160 N N . ASP A 1 149 ? -10.060 -14.827 0.515 1.00 97.69 149 ASP A N 1
ATOM 1161 C CA . ASP A 1 149 ? -11.404 -15.412 0.614 1.00 97.69 149 ASP A CA 1
ATOM 1162 C C . ASP A 1 149 ? -12.283 -14.742 1.685 1.00 97.69 149 ASP A C 1
ATOM 1164 O O . ASP A 1 149 ? -13.501 -14.645 1.526 1.00 97.69 149 ASP A O 1
ATOM 1168 N N . LYS A 1 150 ? -11.696 -14.273 2.797 1.00 98.50 150 LYS A N 1
ATOM 1169 C CA . LYS A 1 150 ? -12.444 -13.559 3.846 1.00 98.50 150 LYS A CA 1
ATOM 1170 C C . LYS A 1 150 ? -12.841 -12.162 3.385 1.00 98.50 150 LYS A C 1
ATOM 1172 O O . LYS A 1 150 ? -13.960 -11.740 3.658 1.00 98.50 150 LYS A O 1
ATOM 1177 N N . ILE A 1 151 ? -11.944 -11.468 2.681 1.00 98.25 151 ILE A N 1
ATOM 1178 C CA . ILE A 1 151 ? -12.233 -10.149 2.102 1.00 98.25 151 ILE A CA 1
ATOM 1179 C C . ILE A 1 151 ? -13.368 -10.270 1.090 1.00 98.25 151 ILE A C 1
ATOM 1181 O O . ILE A 1 151 ? -14.317 -9.497 1.156 1.00 98.25 151 ILE A O 1
ATOM 1185 N N . ASP A 1 152 ? -13.297 -11.252 0.191 1.00 98.12 152 ASP A N 1
ATOM 1186 C CA . ASP A 1 152 ? -14.303 -11.437 -0.855 1.00 98.12 152 ASP A CA 1
ATOM 1187 C C . ASP A 1 152 ? -15.693 -11.697 -0.259 1.00 98.12 152 ASP A C 1
ATOM 1189 O O . ASP A 1 152 ? -16.654 -11.044 -0.660 1.00 98.12 152 ASP A O 1
ATOM 1193 N N . LYS A 1 153 ? -15.781 -12.534 0.782 1.00 98.31 153 LYS A N 1
ATOM 1194 C CA . LYS A 1 153 ? -17.031 -12.770 1.524 1.00 98.31 153 LYS A CA 1
ATOM 1195 C C . LYS A 1 153 ? -17.557 -11.528 2.241 1.00 98.31 153 LYS A C 1
ATOM 1197 O O . LYS A 1 153 ? -18.760 -11.294 2.254 1.00 98.31 153 LYS A O 1
ATOM 1202 N N . LEU A 1 154 ? -16.680 -10.730 2.855 1.00 98.50 154 LEU A N 1
ATOM 1203 C CA . LEU A 1 154 ? -17.090 -9.488 3.516 1.00 98.50 154 LEU A CA 1
ATOM 1204 C C . LEU A 1 154 ? -17.583 -8.443 2.515 1.00 98.50 154 LEU A C 1
ATOM 1206 O O . LEU A 1 154 ? -18.480 -7.678 2.851 1.00 98.50 154 LEU A O 1
ATOM 1210 N N . ILE A 1 155 ? -17.012 -8.393 1.311 1.00 98.19 155 ILE A N 1
ATOM 1211 C CA . ILE A 1 155 ? -17.474 -7.496 0.246 1.00 98.19 155 ILE A CA 1
ATOM 1212 C C . ILE A 1 155 ? -18.836 -7.948 -0.267 1.00 98.19 155 ILE A C 1
ATOM 1214 O O . ILE A 1 155 ? -19.745 -7.129 -0.326 1.00 98.19 155 ILE A O 1
ATOM 1218 N N . GLU A 1 156 ? -18.989 -9.236 -0.581 1.00 98.19 156 GLU A N 1
ATOM 1219 C CA . GLU A 1 156 ? -20.263 -9.814 -1.021 1.00 98.19 156 GLU A CA 1
ATOM 1220 C C . GLU A 1 156 ? -21.372 -9.506 -0.010 1.00 98.19 156 GLU A C 1
ATOM 1222 O O . GLU A 1 156 ? -22.371 -8.882 -0.359 1.00 98.19 156 GLU A O 1
ATOM 1227 N N . TYR A 1 157 ? -21.138 -9.809 1.270 1.00 98.00 157 TYR A N 1
ATOM 1228 C CA . TYR A 1 157 ? -22.108 -9.535 2.327 1.00 98.00 157 TYR A CA 1
ATOM 1229 C C . TYR A 1 157 ? -22.427 -8.040 2.473 1.00 98.00 157 TYR A C 1
ATOM 1231 O O . TYR A 1 157 ? -23.592 -7.669 2.640 1.00 98.00 157 TYR A O 1
ATOM 1239 N N . ARG A 1 158 ? -21.407 -7.171 2.402 1.00 98.12 158 ARG A N 1
ATOM 1240 C CA . ARG A 1 158 ? -21.586 -5.714 2.476 1.00 98.12 158 ARG A CA 1
ATOM 1241 C C . ARG A 1 158 ? -22.477 -5.209 1.351 1.00 98.12 158 ARG A C 1
ATOM 1243 O O . ARG A 1 158 ? -23.374 -4.407 1.605 1.00 98.12 158 ARG A O 1
ATOM 1250 N N . ASP A 1 159 ? -22.209 -5.659 0.132 1.00 97.50 159 ASP A N 1
ATOM 1251 C CA . ASP A 1 159 ? -22.872 -5.184 -1.075 1.00 97.50 159 ASP A CA 1
ATOM 1252 C C . ASP A 1 159 ? -24.321 -5.702 -1.137 1.00 97.50 159 ASP A C 1
ATOM 1254 O O . ASP A 1 159 ? -25.237 -4.926 -1.412 1.00 97.50 159 ASP A O 1
ATOM 1258 N N . GLU A 1 160 ? -24.554 -6.973 -0.788 1.00 97.75 160 GLU A N 1
ATOM 1259 C CA . GLU A 1 160 ? -25.893 -7.580 -0.721 1.00 97.75 160 GLU A CA 1
ATOM 1260 C C . GLU A 1 160 ? -26.808 -6.894 0.300 1.00 97.75 160 GLU A C 1
ATOM 1262 O O . GLU A 1 160 ? -27.999 -6.708 0.047 1.00 97.75 160 GLU A O 1
ATOM 1267 N N . ASN A 1 161 ? -26.250 -6.489 1.442 1.00 97.31 161 ASN A N 1
ATOM 1268 C CA . ASN A 1 161 ? -27.006 -5.889 2.543 1.00 97.31 161 ASN A CA 1
ATOM 1269 C C . ASN A 1 161 ? -26.910 -4.354 2.576 1.00 97.31 161 ASN A C 1
ATOM 1271 O O . ASN A 1 161 ? -27.502 -3.722 3.448 1.00 97.31 161 ASN A O 1
ATOM 1275 N N . SER A 1 162 ? -26.195 -3.741 1.623 1.00 97.25 162 SER A N 1
ATOM 1276 C CA . SER A 1 162 ? -25.971 -2.288 1.543 1.00 97.25 162 SER A CA 1
ATOM 1277 C C . SER A 1 162 ? -25.411 -1.678 2.838 1.00 97.25 162 SER A C 1
ATOM 1279 O O . SER A 1 162 ? -25.860 -0.622 3.291 1.00 97.25 162 SER A O 1
ATOM 1281 N N . LEU A 1 163 ? -24.434 -2.351 3.449 1.00 97.12 163 LEU A N 1
ATOM 1282 C CA . LEU A 1 163 ? -23.885 -1.963 4.749 1.00 97.12 163 LEU A CA 1
ATOM 1283 C C . LEU A 1 163 ? -22.751 -0.934 4.625 1.00 97.12 163 LEU A C 1
ATOM 1285 O O . LEU A 1 163 ? -21.984 -0.969 3.661 1.00 97.12 163 LEU A O 1
ATOM 1289 N N . PRO A 1 164 ? -22.612 -0.009 5.594 1.00 94.69 164 PRO A N 1
ATOM 1290 C CA . PRO A 1 164 ? -21.677 1.108 5.480 1.00 94.69 164 PRO A CA 1
ATOM 1291 C C . PRO A 1 164 ? -20.253 0.796 5.965 1.00 94.69 164 PRO A C 1
ATOM 1293 O O . PRO A 1 164 ? -19.389 1.671 5.853 1.00 94.69 164 PRO A O 1
ATOM 1296 N N . TYR A 1 165 ? -19.994 -0.393 6.526 1.00 98.31 165 TYR A N 1
ATOM 1297 C CA . TYR A 1 165 ? -18.689 -0.700 7.107 1.00 98.31 165 TYR A CA 1
ATOM 1298 C C . TYR A 1 165 ? -17.573 -0.737 6.058 1.00 98.31 165 TYR A C 1
ATOM 1300 O O . TYR A 1 165 ? -17.756 -1.129 4.898 1.00 98.31 165 TYR A O 1
ATOM 1308 N N . ILE A 1 166 ? -16.373 -0.363 6.491 1.00 98.56 166 ILE A N 1
ATOM 1309 C CA . ILE A 1 166 ? -15.154 -0.491 5.690 1.00 98.56 166 ILE A CA 1
ATOM 1310 C C . ILE A 1 166 ? -14.375 -1.746 6.079 1.00 98.56 166 ILE A C 1
ATOM 1312 O O . ILE A 1 166 ? -14.435 -2.196 7.221 1.00 98.56 166 ILE A O 1
ATOM 1316 N N . ILE A 1 167 ? -13.639 -2.314 5.128 1.00 98.81 167 ILE A N 1
ATOM 1317 C CA . ILE A 1 167 ? -12.804 -3.496 5.353 1.00 98.81 167 ILE A CA 1
ATOM 1318 C C . ILE A 1 167 ? -11.348 -3.053 5.466 1.00 98.81 167 ILE A C 1
ATOM 1320 O O . ILE A 1 167 ? -10.807 -2.425 4.550 1.00 98.81 167 ILE A O 1
ATOM 1324 N N . GLU A 1 168 ? -10.716 -3.406 6.578 1.00 98.88 168 GLU A N 1
ATOM 1325 C CA . GLU A 1 168 ? -9.299 -3.185 6.839 1.00 98.88 168 GLU A CA 1
ATOM 1326 C C . GLU A 1 168 ? -8.528 -4.510 6.867 1.00 98.88 168 GLU A C 1
ATOM 1328 O O . GLU A 1 168 ? -9.070 -5.555 7.231 1.00 98.88 168 GLU A O 1
ATOM 1333 N N . VAL A 1 169 ? -7.255 -4.474 6.470 1.00 98.69 169 VAL A N 1
ATOM 1334 C CA . VAL A 1 169 ? -6.333 -5.611 6.580 1.00 98.69 169 VAL A CA 1
ATOM 1335 C C . VAL A 1 169 ? -5.062 -5.184 7.300 1.00 98.69 169 VAL A C 1
ATOM 1337 O O . VAL A 1 169 ? -4.401 -4.245 6.849 1.00 98.69 169 VAL A O 1
ATOM 1340 N N . ASP A 1 170 ? -4.679 -5.916 8.348 1.00 98.38 170 ASP A N 1
ATOM 1341 C CA . ASP A 1 170 ? -3.428 -5.697 9.083 1.00 98.38 170 ASP A CA 1
ATOM 1342 C C . ASP A 1 170 ? -2.532 -6.940 9.131 1.00 98.38 170 ASP A C 1
ATOM 1344 O O . ASP A 1 170 ? -2.964 -8.057 9.418 1.00 98.38 170 ASP A O 1
ATOM 1348 N N . GLY A 1 171 ? -1.239 -6.710 8.891 1.00 96.62 171 GLY A N 1
ATOM 1349 C CA . GLY A 1 171 ? -0.180 -7.699 9.024 1.00 96.62 171 GLY A CA 1
ATOM 1350 C C . GLY A 1 171 ? 0.455 -8.113 7.700 1.00 96.62 171 GLY A C 1
ATOM 1351 O O . GLY A 1 171 ? -0.211 -8.534 6.762 1.00 96.62 171 GLY A O 1
ATOM 1352 N N . GLY A 1 172 ? 1.786 -8.054 7.611 1.00 96.75 172 GLY A N 1
ATOM 1353 C CA . GLY A 1 172 ? 2.519 -8.567 6.444 1.00 96.75 172 GLY A CA 1
ATOM 1354 C C . GLY A 1 172 ? 2.306 -7.780 5.138 1.00 96.75 172 GLY A C 1
ATOM 1355 O O . GLY A 1 172 ? 2.646 -8.278 4.063 1.00 96.75 172 GLY A O 1
ATOM 1356 N N . ILE A 1 173 ? 1.765 -6.557 5.202 1.00 98.00 173 ILE A N 1
ATOM 1357 C CA . ILE A 1 173 ? 1.539 -5.697 4.031 1.00 98.00 173 ILE A CA 1
ATOM 1358 C C . ILE A 1 173 ? 2.862 -5.127 3.493 1.00 98.00 173 ILE A C 1
ATOM 1360 O O . ILE A 1 173 ? 3.613 -4.458 4.203 1.00 98.00 173 ILE A O 1
ATOM 1364 N N . ASN A 1 174 ? 3.130 -5.383 2.212 1.00 97.00 174 ASN A N 1
ATOM 1365 C CA . ASN A 1 174 ? 4.252 -4.873 1.424 1.00 97.00 174 ASN A CA 1
ATOM 1366 C C . ASN A 1 174 ? 3.816 -4.617 -0.035 1.00 97.00 174 ASN A C 1
ATOM 1368 O O . ASN A 1 174 ? 2.643 -4.754 -0.377 1.00 97.00 174 ASN A O 1
ATOM 1372 N N . ASP A 1 175 ? 4.748 -4.239 -0.910 1.00 94.50 175 ASP A N 1
ATOM 1373 C CA . ASP A 1 175 ? 4.500 -3.928 -2.327 1.00 94.50 175 ASP A CA 1
ATOM 1374 C C . ASP A 1 175 ? 4.019 -5.119 -3.183 1.00 94.50 175 ASP A C 1
ATOM 1376 O O . ASP A 1 175 ? 3.435 -4.923 -4.255 1.00 94.50 175 ASP A O 1
ATOM 1380 N N . ASN A 1 176 ? 4.183 -6.345 -2.691 1.00 94.94 176 ASN A N 1
ATOM 1381 C CA . ASN A 1 176 ? 3.639 -7.550 -3.310 1.00 94.94 176 ASN A CA 1
ATOM 1382 C C . ASN A 1 176 ? 2.279 -7.925 -2.705 1.00 94.94 176 ASN A C 1
ATOM 1384 O O . ASN A 1 176 ? 1.299 -8.068 -3.437 1.00 94.94 176 ASN A O 1
ATOM 1388 N N . THR A 1 177 ? 2.188 -8.031 -1.378 1.00 97.19 177 THR A N 1
ATOM 1389 C CA . THR A 1 177 ? 0.993 -8.540 -0.677 1.00 97.19 177 THR A CA 1
ATOM 1390 C C . THR A 1 177 ? -0.179 -7.562 -0.715 1.00 97.19 177 THR A C 1
ATOM 1392 O O . THR A 1 177 ? -1.326 -7.993 -0.811 1.00 97.19 177 THR A O 1
ATOM 1395 N N . ILE A 1 178 ? 0.073 -6.247 -0.791 1.00 97.12 178 ILE A N 1
ATOM 1396 C CA . ILE A 1 178 ? -0.990 -5.240 -0.957 1.00 97.12 178 ILE A CA 1
ATOM 1397 C C . ILE A 1 178 ? -1.834 -5.473 -2.222 1.00 97.12 178 ILE A C 1
ATOM 1399 O O . ILE A 1 178 ? -3.009 -5.113 -2.272 1.00 97.12 178 ILE A O 1
ATOM 1403 N N . ARG A 1 179 ? -1.260 -6.106 -3.256 1.00 95.19 179 ARG A N 1
ATOM 1404 C CA . ARG A 1 179 ? -1.967 -6.419 -4.508 1.00 95.19 179 ARG A CA 1
ATOM 1405 C C . ARG A 1 179 ? -3.013 -7.512 -4.323 1.00 95.19 179 ARG A C 1
ATOM 1407 O O . ARG A 1 179 ? -4.021 -7.493 -5.029 1.00 95.19 179 ARG A O 1
ATOM 1414 N N . MET A 1 180 ? -2.771 -8.436 -3.393 1.00 95.75 180 MET A N 1
ATOM 1415 C CA . MET A 1 180 ? -3.697 -9.520 -3.061 1.00 95.75 180 MET A CA 1
ATOM 1416 C C . MET A 1 180 ? -4.951 -8.958 -2.389 1.00 95.75 180 MET A C 1
ATOM 1418 O O . MET A 1 180 ? -6.061 -9.371 -2.699 1.00 95.75 180 MET A O 1
ATOM 1422 N N . VAL A 1 181 ? -4.780 -7.929 -1.558 1.00 96.62 181 VAL A N 1
ATOM 1423 C CA . VAL A 1 181 ? -5.854 -7.306 -0.771 1.00 96.62 181 VAL A CA 1
ATOM 1424 C C . VAL A 1 181 ? -6.326 -5.967 -1.340 1.00 96.62 181 VAL A C 1
ATOM 1426 O O . VAL A 1 181 ? -6.901 -5.145 -0.638 1.00 96.62 181 VAL A O 1
ATOM 1429 N N . LYS A 1 182 ? -6.140 -5.737 -2.647 1.00 95.06 182 LYS A N 1
ATOM 1430 C CA . LYS A 1 182 ? -6.499 -4.474 -3.328 1.00 95.06 182 LYS A CA 1
ATOM 1431 C C . LYS A 1 182 ? -7.985 -4.091 -3.248 1.00 95.06 182 LYS A C 1
ATOM 1433 O O . LYS A 1 182 ? -8.335 -2.977 -3.631 1.00 95.06 182 LYS A O 1
ATOM 1438 N N . LYS A 1 183 ? -8.847 -5.041 -2.867 1.00 95.62 183 LYS A N 1
ATOM 1439 C CA . LYS A 1 183 ? -10.288 -4.837 -2.695 1.00 95.62 183 LYS A CA 1
ATOM 1440 C C . LYS A 1 183 ? -10.653 -4.308 -1.298 1.00 95.62 183 LYS A C 1
ATOM 1442 O O . LYS A 1 183 ? -11.776 -3.849 -1.127 1.00 95.62 183 LYS A O 1
ATOM 1447 N N . ALA A 1 184 ? -9.734 -4.365 -0.330 1.00 97.56 184 ALA A N 1
ATOM 1448 C CA . ALA A 1 184 ? -9.922 -3.747 0.979 1.00 97.56 184 ALA A CA 1
ATOM 1449 C C . ALA A 1 184 ? -9.995 -2.217 0.857 1.00 97.56 184 ALA A C 1
ATOM 1451 O O . ALA A 1 184 ? -9.450 -1.623 -0.078 1.00 97.56 184 ALA A O 1
ATOM 1452 N N . ASP A 1 185 ? -10.644 -1.566 1.816 1.00 98.44 185 ASP A N 1
ATOM 1453 C CA . ASP A 1 185 ? -10.757 -0.108 1.858 1.00 98.44 185 ASP A CA 1
ATOM 1454 C C . ASP A 1 185 ? -9.535 0.534 2.516 1.00 98.44 185 ASP A C 1
ATOM 1456 O O . ASP A 1 185 ? -9.104 1.621 2.110 1.00 98.44 185 ASP A O 1
ATOM 1460 N N . VAL A 1 186 ? -8.964 -0.147 3.513 1.00 98.69 186 VAL A N 1
ATOM 1461 C CA . VAL A 1 186 ? -7.784 0.282 4.268 1.00 98.69 186 VAL A CA 1
ATOM 1462 C C . VAL A 1 186 ? -6.808 -0.886 4.410 1.00 98.69 186 VAL A C 1
ATOM 1464 O O . VAL A 1 186 ? -7.208 -2.043 4.520 1.00 98.69 186 VAL A O 1
ATOM 1467 N N . VAL A 1 187 ? -5.511 -0.591 4.384 1.00 98.62 187 VAL A N 1
ATOM 1468 C CA . VAL A 1 187 ? -4.460 -1.550 4.742 1.00 98.62 187 VAL A CA 1
ATOM 1469 C C . VAL A 1 187 ? -3.514 -0.933 5.758 1.00 98.62 187 VAL A C 1
ATOM 1471 O O . VAL A 1 187 ? -3.127 0.233 5.624 1.00 98.62 187 VAL A O 1
ATOM 1474 N N . VAL A 1 188 ? -3.101 -1.731 6.733 1.00 98.62 188 VAL A N 1
ATOM 1475 C CA . VAL A 1 188 ? -2.153 -1.338 7.770 1.00 98.62 188 VAL A CA 1
ATOM 1476 C C . VAL A 1 188 ? -0.760 -1.830 7.394 1.00 98.62 188 VAL A C 1
ATOM 1478 O O . VAL A 1 188 ? -0.531 -3.005 7.107 1.00 98.62 188 VAL A O 1
ATOM 1481 N N . ALA A 1 189 ? 0.202 -0.910 7.372 1.00 98.00 189 ALA A N 1
ATOM 1482 C CA . ALA A 1 189 ? 1.598 -1.208 7.088 1.00 98.00 189 ALA A CA 1
ATOM 1483 C C . ALA A 1 189 ? 2.496 -0.658 8.203 1.00 98.00 189 ALA A C 1
ATOM 1485 O O . ALA A 1 189 ? 2.630 0.552 8.374 1.00 98.00 189 ALA A O 1
ATOM 1486 N N . GLY A 1 190 ? 3.131 -1.564 8.949 1.00 96.94 190 GLY A N 1
ATOM 1487 C CA . GLY A 1 190 ? 4.149 -1.238 9.952 1.00 96.94 190 GLY A CA 1
ATOM 1488 C C . GLY A 1 190 ? 5.563 -1.415 9.398 1.00 96.94 190 GLY A C 1
ATOM 1489 O O . GLY A 1 190 ? 6.090 -0.546 8.705 1.00 96.94 190 GLY A O 1
ATOM 1490 N N . SER A 1 191 ? 6.157 -2.587 9.658 1.00 96.38 191 SER A N 1
ATOM 1491 C CA . SER A 1 191 ? 7.564 -2.912 9.338 1.00 96.38 191 SER A CA 1
ATOM 1492 C C . SER A 1 191 ? 8.027 -2.538 7.923 1.00 96.38 191 SER A C 1
ATOM 1494 O O . SER A 1 191 ? 9.108 -1.980 7.778 1.00 96.38 191 SER A O 1
ATOM 1496 N N . PHE A 1 192 ? 7.203 -2.749 6.889 1.00 97.56 192 PHE A N 1
ATOM 1497 C CA . PHE A 1 192 ? 7.555 -2.385 5.510 1.00 97.56 192 PHE A CA 1
ATOM 1498 C C . PHE A 1 192 ? 7.873 -0.891 5.336 1.00 97.56 192 PHE A C 1
ATOM 1500 O O . PHE A 1 192 ? 8.714 -0.531 4.510 1.00 97.56 192 PHE A O 1
ATOM 1507 N N . ILE A 1 193 ? 7.199 -0.020 6.093 1.00 98.00 193 ILE A N 1
ATOM 1508 C CA . ILE A 1 193 ? 7.461 1.419 6.098 1.00 98.00 193 ILE A CA 1
ATOM 1509 C C . ILE A 1 193 ? 8.560 1.731 7.113 1.00 98.00 193 ILE A C 1
ATOM 1511 O O . ILE A 1 193 ? 9.550 2.366 6.759 1.00 98.00 193 ILE A O 1
ATOM 1515 N N . THR A 1 194 ? 8.404 1.271 8.358 1.00 97.44 194 THR A N 1
ATOM 1516 C CA . THR A 1 194 ? 9.219 1.746 9.484 1.00 97.44 194 THR A CA 1
ATOM 1517 C C . THR A 1 194 ? 10.660 1.247 9.485 1.00 97.44 194 THR A C 1
ATOM 1519 O O . THR A 1 194 ? 11.505 1.892 10.106 1.00 97.44 194 THR A O 1
ATOM 1522 N N . ASP A 1 195 ? 10.940 0.122 8.816 1.00 96.69 195 ASP A N 1
ATOM 1523 C CA . ASP A 1 195 ? 12.293 -0.440 8.689 1.00 96.69 195 ASP A CA 1
ATOM 1524 C C . ASP A 1 195 ? 13.110 0.229 7.562 1.00 96.69 195 ASP A C 1
ATOM 1526 O O . ASP A 1 195 ? 14.292 -0.068 7.406 1.00 96.69 195 ASP A O 1
ATOM 1530 N N . ALA A 1 196 ? 12.507 1.125 6.772 1.00 96.44 196 ALA A N 1
ATOM 1531 C CA . ALA A 1 196 ? 13.187 1.861 5.709 1.00 96.44 196 ALA A CA 1
ATOM 1532 C C . ALA A 1 196 ? 13.571 3.282 6.145 1.00 96.44 196 ALA A C 1
ATOM 1534 O O . ALA A 1 196 ? 12.862 3.913 6.920 1.00 96.44 196 ALA A O 1
ATOM 1535 N N . ASP A 1 197 ? 14.622 3.846 5.550 1.00 94.81 197 ASP A N 1
ATOM 1536 C CA . ASP A 1 197 ? 15.038 5.226 5.850 1.00 94.81 197 ASP A CA 1
ATOM 1537 C C . ASP A 1 197 ? 14.062 6.285 5.309 1.00 94.81 197 ASP A C 1
ATOM 1539 O O . ASP A 1 197 ? 13.977 7.395 5.830 1.00 94.81 197 ASP A O 1
ATOM 1543 N N . ASN A 1 198 ? 13.320 5.965 4.242 1.00 97.19 198 ASN A N 1
ATOM 1544 C CA . ASN A 1 198 ? 12.425 6.903 3.565 1.00 97.19 198 ASN A CA 1
ATOM 1545 C C . ASN A 1 198 ? 10.984 6.377 3.514 1.00 97.19 198 ASN A C 1
ATOM 1547 O O . ASN A 1 198 ? 10.603 5.632 2.606 1.00 97.19 198 ASN A O 1
ATOM 1551 N N . TYR A 1 199 ? 10.162 6.826 4.466 1.00 98.12 199 TYR A N 1
ATOM 1552 C CA . TYR A 1 199 ? 8.764 6.397 4.596 1.00 98.12 199 TYR A CA 1
ATOM 1553 C C . TYR A 1 199 ? 7.910 6.817 3.397 1.00 98.12 199 TYR A C 1
ATOM 1555 O O . TYR A 1 199 ? 7.078 6.042 2.927 1.00 98.12 199 TYR A O 1
ATOM 1563 N N . GLN A 1 200 ? 8.154 8.008 2.842 1.00 97.88 200 GLN A N 1
ATOM 1564 C CA . GLN A 1 200 ? 7.432 8.506 1.671 1.00 97.88 200 GLN A CA 1
ATOM 1565 C C . GLN A 1 200 ? 7.636 7.594 0.455 1.00 97.88 200 GLN A C 1
ATOM 1567 O O . GLN A 1 200 ? 6.677 7.286 -0.255 1.00 97.88 200 GLN A O 1
ATOM 1572 N N . SER A 1 201 ? 8.866 7.121 0.236 1.00 97.56 201 SER A N 1
ATOM 1573 C CA . SER A 1 201 ? 9.192 6.169 -0.830 1.00 97.56 201 SER A CA 1
ATOM 1574 C C . SER A 1 201 ? 8.451 4.841 -0.648 1.00 97.56 201 SER A C 1
ATOM 1576 O O . SER A 1 201 ? 7.883 4.312 -1.604 1.00 97.56 201 SER A O 1
ATOM 1578 N N . GLN A 1 202 ? 8.373 4.325 0.582 1.00 97.94 202 GLN A N 1
ATOM 1579 C CA . GLN A 1 202 ? 7.667 3.072 0.868 1.00 97.94 202 GLN A CA 1
ATOM 1580 C C . GLN A 1 202 ? 6.152 3.203 0.676 1.00 97.94 202 GLN A C 1
ATOM 1582 O O . GLN A 1 202 ? 5.550 2.380 -0.014 1.00 97.94 202 GLN A O 1
ATOM 1587 N N . VAL A 1 203 ? 5.536 4.275 1.182 1.00 97.62 203 VAL A N 1
ATOM 1588 C CA . VAL A 1 203 ? 4.112 4.558 0.936 1.00 97.62 203 VAL A CA 1
ATOM 1589 C C . VAL A 1 203 ? 3.841 4.736 -0.560 1.00 97.62 203 VAL A C 1
ATOM 1591 O O . VAL A 1 203 ? 2.841 4.231 -1.075 1.00 97.62 203 VAL A O 1
ATOM 1594 N N . TYR A 1 204 ? 4.745 5.389 -1.295 1.00 95.75 204 TYR A N 1
ATOM 1595 C CA . TYR A 1 204 ? 4.639 5.496 -2.748 1.00 95.75 204 TYR A CA 1
ATOM 1596 C C . TYR A 1 204 ? 4.681 4.124 -3.434 1.00 95.75 204 TYR A C 1
ATOM 1598 O O . TYR A 1 204 ? 3.867 3.884 -4.323 1.00 95.75 204 TYR A O 1
ATOM 1606 N N . LYS A 1 205 ? 5.557 3.198 -3.017 1.00 96.00 205 LYS A N 1
ATOM 1607 C CA . LYS A 1 205 ? 5.592 1.823 -3.556 1.00 96.00 205 LYS A CA 1
ATOM 1608 C C . LYS A 1 205 ? 4.285 1.069 -3.314 1.00 96.00 205 LYS A C 1
ATOM 1610 O O . LYS A 1 205 ? 3.800 0.408 -4.233 1.00 96.00 205 LYS A O 1
ATOM 1615 N N . LEU A 1 206 ? 3.685 1.210 -2.129 1.00 96.62 206 LEU A N 1
ATOM 1616 C CA . LEU A 1 206 ? 2.372 0.631 -1.823 1.00 96.62 206 LEU A CA 1
ATOM 1617 C C . LEU A 1 206 ? 1.294 1.200 -2.758 1.00 96.62 206 LEU A C 1
ATOM 1619 O O . LEU A 1 206 ? 0.629 0.450 -3.474 1.00 96.62 206 LEU A O 1
ATOM 1623 N N . LYS A 1 207 ? 1.190 2.533 -2.846 1.00 94.94 207 LYS A N 1
ATOM 1624 C CA . LYS A 1 207 ? 0.224 3.210 -3.731 1.00 94.94 207 LYS A CA 1
ATOM 1625 C C . LYS A 1 207 ? 0.453 2.869 -5.203 1.00 94.94 207 LYS A C 1
ATOM 1627 O O . LYS A 1 207 ? -0.507 2.671 -5.941 1.00 94.94 207 LYS A O 1
ATOM 1632 N N . LYS A 1 208 ? 1.711 2.762 -5.641 1.00 92.75 208 LYS A N 1
ATOM 1633 C CA . LYS A 1 208 ? 2.078 2.346 -7.001 1.00 92.75 208 LYS A CA 1
ATOM 1634 C C . LYS A 1 208 ? 1.633 0.913 -7.282 1.00 92.75 208 LYS A C 1
ATOM 1636 O O . LYS A 1 208 ? 1.137 0.647 -8.370 1.00 92.75 208 LYS A O 1
ATOM 1641 N N . SER A 1 209 ? 1.766 0.014 -6.313 1.00 92.69 209 SER A N 1
ATOM 1642 C CA . SER A 1 209 ? 1.412 -1.399 -6.476 1.00 92.69 209 SER A CA 1
ATOM 1643 C C . SER A 1 209 ? -0.089 -1.639 -6.622 1.00 92.69 209 SER A C 1
ATOM 1645 O O . SER A 1 209 ? -0.494 -2.590 -7.284 1.00 92.69 209 SER A O 1
ATOM 1647 N N . LEU A 1 210 ? -0.908 -0.731 -6.092 1.00 90.44 210 LEU A N 1
ATOM 1648 C CA . LEU A 1 210 ? -2.361 -0.723 -6.270 1.00 90.44 210 LEU A CA 1
ATOM 1649 C C . LEU A 1 210 ? -2.825 -0.198 -7.641 1.00 90.44 210 LEU A C 1
ATOM 1651 O O . LEU A 1 210 ? -4.007 -0.302 -7.969 1.00 90.44 210 LEU A O 1
ATOM 1655 N N . ARG A 1 211 ? -1.933 0.387 -8.452 1.00 83.88 211 ARG A N 1
ATOM 1656 C CA . ARG A 1 211 ? -2.288 0.886 -9.787 1.00 83.88 211 ARG A CA 1
ATOM 1657 C C . ARG A 1 211 ? -2.287 -0.268 -10.786 1.00 83.88 211 ARG A C 1
ATOM 1659 O O . ARG A 1 211 ? -1.302 -0.993 -10.908 1.00 83.88 211 ARG A O 1
ATOM 1666 N N . ASN A 1 212 ? -3.371 -0.392 -11.546 1.00 67.44 212 ASN A N 1
ATOM 1667 C CA . ASN A 1 212 ? -3.405 -1.247 -12.728 1.00 67.44 212 ASN A CA 1
ATOM 1668 C C . ASN A 1 212 ? -2.817 -0.464 -13.916 1.00 67.44 212 ASN A C 1
ATOM 1670 O O . ASN A 1 212 ? -3.380 0.556 -14.311 1.00 67.44 212 ASN A O 1
ATOM 1674 N N . GLY A 1 213 ? -1.705 -0.942 -14.483 1.00 66.56 213 GLY A N 1
ATOM 1675 C CA . GLY A 1 213 ? -1.089 -0.392 -15.699 1.00 66.56 213 GLY A CA 1
ATOM 1676 C C . GLY A 1 213 ? 0.092 0.562 -15.476 1.00 66.56 213 GLY A C 1
ATOM 1677 O O . GLY A 1 213 ? 0.356 1.022 -14.364 1.00 66.56 213 GLY A O 1
ATOM 1678 N N . PHE A 1 214 ? 0.817 0.841 -16.563 1.00 68.75 214 PHE A N 1
ATOM 1679 C CA . PHE A 1 214 ? 1.918 1.806 -16.593 1.00 68.75 214 PHE A CA 1
ATOM 1680 C C . PHE A 1 214 ? 1.384 3.238 -16.651 1.00 68.75 214 PHE A C 1
ATOM 1682 O O . PHE A 1 214 ? 0.374 3.528 -17.293 1.00 68.75 214 PHE A O 1
ATOM 1689 N N . THR A 1 215 ? 2.079 4.161 -15.997 1.00 77.25 215 THR A N 1
ATOM 1690 C CA . THR A 1 215 ? 1.827 5.593 -16.173 1.00 77.25 215 THR A CA 1
ATOM 1691 C C . THR A 1 215 ? 2.211 6.049 -17.580 1.00 77.25 215 THR A C 1
ATOM 1693 O O . THR A 1 215 ? 3.073 5.451 -18.221 1.00 77.25 215 THR A O 1
ATOM 1696 N N . LEU A 1 216 ? 1.634 7.164 -18.044 1.00 76.44 216 LEU A N 1
ATOM 1697 C CA . LEU A 1 216 ? 2.051 7.789 -19.303 1.00 76.44 216 LEU A CA 1
ATOM 1698 C C . LEU A 1 216 ? 3.559 8.093 -19.310 1.00 76.44 216 LEU A C 1
ATOM 1700 O O . LEU A 1 216 ? 4.218 7.877 -20.317 1.00 76.44 216 LEU A O 1
ATOM 1704 N N . ALA A 1 217 ? 4.116 8.531 -18.177 1.00 81.69 217 ALA A N 1
ATOM 1705 C CA . ALA A 1 217 ? 5.548 8.785 -18.040 1.00 81.69 217 ALA A CA 1
ATOM 1706 C C . ALA A 1 217 ? 6.392 7.508 -18.208 1.00 81.69 217 ALA A C 1
ATOM 1708 O O . ALA A 1 217 ? 7.419 7.537 -18.879 1.00 81.69 217 ALA A O 1
ATOM 1709 N N . GLU A 1 218 ? 5.950 6.380 -17.644 1.00 80.75 218 GLU A N 1
ATOM 1710 C CA . GLU A 1 218 ? 6.622 5.085 -17.816 1.00 80.75 218 GLU A CA 1
ATOM 1711 C C . GLU A 1 218 ? 6.534 4.594 -19.267 1.00 80.75 218 GLU A C 1
ATOM 1713 O O . GLU A 1 218 ? 7.540 4.152 -19.817 1.00 80.75 218 GLU A O 1
ATOM 1718 N N . LEU A 1 219 ? 5.374 4.738 -19.917 1.00 83.50 219 LEU A N 1
ATOM 1719 C CA . LEU A 1 219 ? 5.208 4.411 -21.338 1.00 83.50 219 LEU A CA 1
ATOM 1720 C C . LEU A 1 219 ? 6.104 5.276 -22.234 1.00 83.50 219 LEU A C 1
ATOM 1722 O O . LEU A 1 219 ? 6.785 4.750 -23.113 1.00 83.50 219 LEU A O 1
ATOM 1726 N N . LEU A 1 220 ? 6.156 6.588 -21.986 1.00 87.62 220 LEU A N 1
ATOM 1727 C CA . LEU A 1 220 ? 7.044 7.504 -22.704 1.00 87.62 220 LEU A CA 1
ATOM 1728 C C . LEU A 1 220 ? 8.517 7.137 -22.494 1.00 87.62 220 LEU A C 1
ATOM 1730 O O . LEU A 1 220 ? 9.285 7.143 -23.453 1.00 87.62 220 LEU A O 1
ATOM 1734 N N . GLY A 1 221 ? 8.9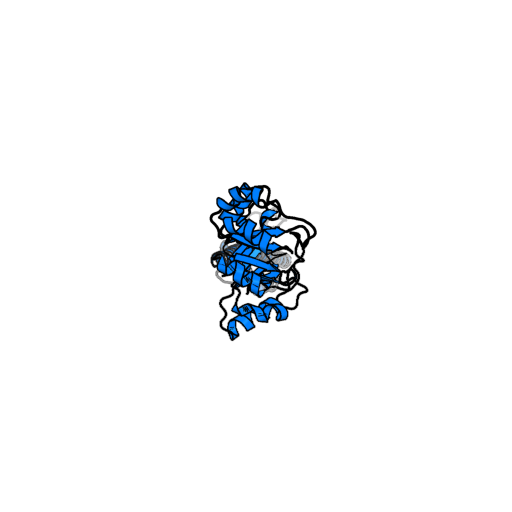01 6.752 -21.273 1.00 89.75 221 GLY A N 1
ATOM 1735 C CA . GLY A 1 221 ? 10.249 6.267 -20.976 1.00 89.75 221 GLY A CA 1
ATOM 1736 C C . GLY A 1 221 ? 10.640 5.053 -21.823 1.00 89.75 221 GLY A C 1
ATOM 1737 O O . GLY A 1 221 ? 11.723 5.037 -22.406 1.00 89.75 221 GLY A O 1
ATOM 1738 N N . VAL A 1 222 ? 9.743 4.072 -21.964 1.00 86.94 222 VAL A N 1
ATOM 1739 C CA . VAL A 1 222 ? 9.978 2.891 -22.815 1.00 86.94 222 VAL A CA 1
ATOM 1740 C C . VAL A 1 222 ? 10.138 3.284 -24.287 1.00 86.94 222 VAL A C 1
ATOM 1742 O O . VAL A 1 222 ? 11.069 2.819 -24.943 1.00 86.94 222 VAL A O 1
ATOM 1745 N N . ILE A 1 223 ? 9.286 4.176 -24.802 1.00 90.88 223 ILE A N 1
ATOM 1746 C CA . ILE A 1 223 ? 9.354 4.643 -26.198 1.00 90.88 223 ILE A CA 1
ATOM 1747 C C . ILE A 1 223 ? 10.695 5.327 -26.492 1.00 90.88 223 ILE A C 1
ATOM 1749 O O . ILE A 1 223 ? 11.304 5.066 -27.532 1.00 90.88 223 ILE A O 1
ATOM 1753 N N . VAL A 1 224 ? 11.185 6.171 -25.580 1.00 93.75 224 VAL A N 1
ATOM 1754 C CA . VAL A 1 224 ? 12.481 6.852 -25.736 1.00 93.75 224 VAL A CA 1
ATOM 1755 C C . VAL A 1 224 ? 13.626 5.839 -25.795 1.00 93.75 224 VAL A C 1
ATOM 1757 O O . VAL A 1 224 ? 14.455 5.912 -26.700 1.00 93.75 224 VAL A O 1
ATOM 1760 N N . VAL A 1 225 ? 13.651 4.860 -24.885 1.00 91.94 225 VAL A N 1
ATOM 1761 C CA . VAL A 1 225 ? 14.696 3.821 -24.862 1.00 91.94 225 VAL A CA 1
ATOM 1762 C C . VAL A 1 225 ? 14.690 3.001 -26.151 1.00 91.94 225 VAL A C 1
ATOM 1764 O O . VAL A 1 225 ? 15.744 2.804 -26.755 1.00 91.94 225 VAL A O 1
ATOM 1767 N N . LEU A 1 226 ? 13.514 2.569 -26.614 1.00 91.31 226 LEU A N 1
ATOM 1768 C CA . LEU A 1 226 ? 13.385 1.823 -27.868 1.00 91.31 226 LEU A CA 1
ATOM 1769 C C . LEU A 1 226 ? 13.821 2.651 -29.083 1.00 91.31 226 LEU A C 1
ATOM 1771 O O . LEU A 1 226 ? 14.453 2.111 -29.987 1.00 91.31 226 LEU A O 1
ATOM 1775 N N . SER A 1 227 ? 13.550 3.958 -29.087 1.00 91.25 227 SER A N 1
ATOM 1776 C CA . SER A 1 227 ? 13.976 4.862 -30.164 1.00 91.25 227 SER A CA 1
ATOM 1777 C C . SER A 1 227 ? 15.502 4.994 -30.228 1.00 91.25 227 SER A C 1
ATOM 1779 O O . SER A 1 227 ? 16.085 4.937 -31.310 1.00 91.25 227 SER A O 1
ATOM 1781 N N . ILE A 1 228 ? 16.165 5.108 -29.070 1.00 92.38 228 ILE A N 1
ATOM 1782 C CA . ILE A 1 228 ? 17.634 5.163 -28.980 1.00 92.38 228 ILE A CA 1
ATOM 1783 C C . ILE A 1 228 ? 18.246 3.834 -29.433 1.00 92.38 228 ILE A C 1
ATOM 1785 O O . ILE A 1 228 ? 19.168 3.830 -30.247 1.00 92.38 228 ILE A O 1
ATOM 1789 N N . LEU A 1 229 ? 17.715 2.706 -28.948 1.00 89.50 229 LEU A N 1
ATOM 1790 C CA . LEU A 1 229 ? 18.173 1.377 -29.358 1.00 89.50 229 LEU A CA 1
ATOM 1791 C C . LEU A 1 229 ? 18.009 1.166 -30.865 1.00 89.50 229 LEU A C 1
ATOM 1793 O O . LEU A 1 229 ? 18.926 0.658 -31.506 1.00 89.50 229 LEU A O 1
ATOM 1797 N N . GLY A 1 230 ? 16.883 1.606 -31.433 1.00 91.06 230 GLY A N 1
ATOM 1798 C CA . GLY A 1 230 ? 16.645 1.579 -32.873 1.00 91.06 230 GLY A CA 1
ATOM 1799 C C . GLY A 1 230 ? 17.705 2.360 -33.648 1.00 91.06 230 GLY A C 1
ATOM 1800 O O . GLY A 1 230 ? 18.272 1.832 -34.600 1.00 91.06 230 GLY A O 1
ATOM 1801 N N . LEU A 1 231 ? 18.040 3.578 -33.212 1.00 91.44 231 LEU A N 1
ATOM 1802 C CA . LEU A 1 231 ? 19.051 4.404 -33.879 1.00 91.44 231 LEU A CA 1
ATOM 1803 C C . LEU A 1 231 ? 20.449 3.764 -33.840 1.00 91.44 231 LEU A C 1
ATOM 1805 O O . LEU A 1 231 ? 21.147 3.724 -34.857 1.00 91.44 231 LEU A O 1
ATOM 1809 N N . VAL A 1 232 ? 20.846 3.233 -32.679 1.00 90.69 232 VAL A N 1
ATOM 1810 C CA . VAL A 1 232 ? 22.137 2.546 -32.513 1.00 90.69 232 VAL A CA 1
ATOM 1811 C C . VAL A 1 232 ? 22.192 1.289 -33.381 1.00 90.69 232 VAL A C 1
ATOM 1813 O O . VAL A 1 232 ? 23.176 1.082 -34.090 1.00 90.69 232 VAL A O 1
ATOM 1816 N N . ALA A 1 233 ? 21.130 0.479 -33.377 1.00 88.94 233 ALA A N 1
ATOM 1817 C CA . ALA A 1 233 ? 21.056 -0.742 -34.171 1.00 88.94 233 ALA A CA 1
ATOM 1818 C C . ALA A 1 233 ? 21.113 -0.455 -35.678 1.00 88.94 233 ALA A C 1
ATOM 1820 O O . ALA A 1 233 ? 21.892 -1.092 -36.381 1.00 88.94 233 ALA A O 1
ATOM 1821 N N . VAL A 1 234 ? 20.356 0.533 -36.172 1.00 91.31 234 VAL A N 1
ATOM 1822 C CA . VAL A 1 234 ? 20.370 0.929 -37.593 1.00 91.31 234 VAL A CA 1
ATOM 1823 C C . VAL A 1 234 ? 21.765 1.378 -38.018 1.00 91.31 234 VAL A C 1
ATOM 1825 O O . VAL A 1 234 ? 22.262 0.930 -39.047 1.00 91.31 234 VAL A O 1
ATOM 1828 N N . THR A 1 235 ? 22.428 2.200 -37.205 1.00 88.25 235 THR A N 1
ATOM 1829 C CA . THR A 1 235 ? 23.782 2.687 -37.513 1.00 88.25 235 THR A CA 1
ATOM 1830 C C . THR A 1 235 ? 24.803 1.545 -37.522 1.00 88.25 235 THR A C 1
ATOM 1832 O O . THR A 1 235 ? 25.663 1.480 -38.397 1.00 88.25 235 THR A O 1
ATOM 1835 N N . ALA A 1 236 ? 24.706 0.611 -36.571 1.00 88.06 236 ALA A N 1
ATOM 1836 C CA . ALA A 1 236 ? 25.578 -0.560 -36.525 1.00 88.06 236 ALA A CA 1
ATOM 1837 C C . ALA A 1 236 ? 25.375 -1.480 -37.741 1.00 88.06 236 ALA A C 1
ATOM 1839 O O . ALA A 1 236 ? 26.354 -1.954 -38.319 1.00 88.06 236 ALA A O 1
ATOM 1840 N N . ILE A 1 237 ? 24.121 -1.693 -38.156 1.00 89.06 237 ILE A N 1
ATOM 1841 C CA . ILE A 1 237 ? 23.781 -2.476 -39.350 1.00 89.06 237 ILE A CA 1
ATOM 1842 C C . ILE A 1 237 ? 24.318 -1.791 -40.611 1.00 89.06 237 ILE A C 1
ATOM 1844 O O . ILE A 1 237 ? 24.971 -2.453 -41.413 1.00 89.06 237 ILE A O 1
ATOM 1848 N N . ASP A 1 238 ? 24.109 -0.481 -40.769 1.00 87.25 238 ASP A N 1
ATOM 1849 C CA . ASP A 1 238 ? 24.609 0.282 -41.922 1.00 87.25 238 ASP A CA 1
ATOM 1850 C C . ASP A 1 238 ? 26.138 0.202 -42.035 1.00 87.25 238 ASP A C 1
ATOM 1852 O O . ASP A 1 238 ? 26.676 -0.114 -43.097 1.00 87.25 238 ASP A O 1
ATOM 1856 N N . ASN A 1 239 ? 26.850 0.374 -40.919 1.00 86.00 239 ASN A N 1
ATOM 1857 C CA . ASN A 1 239 ? 28.306 0.239 -40.885 1.00 86.00 239 ASN A CA 1
ATOM 1858 C C . ASN A 1 239 ? 28.769 -1.184 -41.234 1.00 86.00 239 ASN A C 1
ATOM 1860 O O . ASN A 1 239 ? 29.733 -1.356 -41.985 1.00 86.00 239 ASN A O 1
ATOM 1864 N N . SER A 1 240 ? 28.082 -2.211 -40.725 1.00 86.44 240 SER A N 1
ATOM 1865 C CA . SER A 1 240 ? 28.400 -3.608 -41.038 1.00 86.44 240 SER A CA 1
ATOM 1866 C C . SER A 1 240 ? 28.160 -3.930 -42.516 1.00 86.44 240 SER A C 1
ATOM 1868 O O . SER A 1 240 ? 28.975 -4.619 -43.130 1.00 86.44 240 SER A O 1
ATOM 1870 N N . LEU A 1 241 ? 27.072 -3.419 -43.101 1.00 86.00 241 LEU A N 1
ATOM 1871 C CA . LEU A 1 241 ? 26.759 -3.593 -44.520 1.00 86.00 241 LEU A CA 1
ATOM 1872 C C . LEU A 1 241 ? 27.783 -2.881 -45.404 1.00 86.00 241 LEU A C 1
ATOM 1874 O O . LEU A 1 241 ? 28.287 -3.488 -46.347 1.00 86.00 241 LEU A O 1
ATOM 1878 N N . LYS A 1 242 ? 28.150 -1.637 -45.075 1.00 85.75 242 LYS A N 1
ATOM 1879 C CA . LYS A 1 242 ? 29.197 -0.892 -45.791 1.00 85.75 242 LYS A CA 1
ATOM 1880 C C . LYS A 1 242 ? 30.540 -1.614 -45.751 1.00 85.75 242 LYS A C 1
ATOM 1882 O O . LYS A 1 242 ? 31.183 -1.740 -46.787 1.00 85.75 242 LYS A O 1
ATOM 1887 N N . SER A 1 243 ? 30.940 -2.148 -44.593 1.00 86.69 243 SER A N 1
ATOM 1888 C CA . SER A 1 243 ? 32.180 -2.930 -44.496 1.00 86.69 243 SER A CA 1
ATOM 1889 C C . SER A 1 243 ? 32.123 -4.201 -45.345 1.00 86.69 243 SER A C 1
ATOM 1891 O O . SER A 1 243 ? 33.070 -4.490 -46.064 1.00 86.69 243 SER A O 1
ATOM 1893 N N . SER A 1 244 ? 31.005 -4.930 -45.316 1.00 87.50 244 SER A N 1
ATOM 1894 C CA . SER A 1 244 ? 30.843 -6.153 -46.111 1.00 87.50 244 SER A CA 1
ATOM 1895 C C . SER A 1 244 ? 30.834 -5.884 -47.624 1.00 87.50 244 SER A C 1
ATOM 1897 O O . SER A 1 244 ? 31.435 -6.645 -48.389 1.00 87.50 244 SER A O 1
ATOM 1899 N N . ARG A 1 245 ? 30.198 -4.788 -48.064 1.00 88.81 245 ARG A N 1
ATOM 1900 C CA . ARG A 1 245 ? 30.231 -4.327 -49.462 1.00 88.81 245 ARG A CA 1
ATOM 1901 C C . ARG A 1 245 ? 31.651 -3.957 -49.891 1.00 88.81 245 ARG A C 1
ATOM 1903 O O . ARG A 1 245 ? 32.084 -4.379 -50.959 1.00 88.81 245 ARG A O 1
ATOM 1910 N N . TYR A 1 246 ? 32.390 -3.256 -49.034 1.00 88.12 246 TYR A N 1
ATOM 1911 C CA . TYR A 1 246 ? 33.783 -2.881 -49.280 1.00 88.12 246 TYR A CA 1
ATOM 1912 C C . TYR A 1 246 ? 34.691 -4.108 -49.445 1.00 88.12 246 TYR A C 1
ATOM 1914 O O . TYR A 1 246 ? 35.415 -4.210 -50.434 1.00 88.12 246 TYR A O 1
ATOM 1922 N N . ASP A 1 247 ? 34.598 -5.083 -48.536 1.00 89.19 247 ASP A N 1
ATOM 1923 C CA . ASP A 1 247 ? 35.385 -6.321 -48.618 1.00 89.19 247 ASP A CA 1
ATOM 1924 C C . ASP A 1 247 ? 35.075 -7.098 -49.910 1.00 89.19 247 ASP A C 1
ATOM 1926 O O . ASP A 1 247 ? 35.979 -7.608 -50.575 1.00 89.19 247 ASP A O 1
ATOM 1930 N N . SER A 1 248 ? 33.801 -7.131 -50.315 1.00 88.81 248 SER A N 1
ATOM 1931 C CA . SER A 1 248 ? 33.371 -7.756 -51.573 1.00 88.81 248 SER A CA 1
ATOM 1932 C C . SER A 1 248 ? 33.915 -7.018 -52.805 1.00 88.81 248 SER A C 1
ATOM 1934 O O . SER A 1 248 ? 34.310 -7.657 -53.779 1.00 88.81 248 SER A O 1
ATOM 1936 N N . CYS A 1 249 ? 33.980 -5.684 -52.755 1.00 87.62 249 CYS A N 1
ATOM 1937 C CA . CYS A 1 249 ? 34.530 -4.842 -53.818 1.00 87.62 249 CYS A CA 1
ATOM 1938 C C . CYS A 1 249 ? 36.033 -5.113 -54.029 1.00 87.62 249 CYS A C 1
ATOM 1940 O O . CYS A 1 249 ? 36.471 -5.341 -55.155 1.00 87.62 249 CYS A O 1
ATOM 1942 N N . LEU A 1 250 ? 36.814 -5.215 -52.945 1.00 88.62 250 LEU A N 1
ATOM 1943 C CA . LEU A 1 250 ? 38.246 -5.546 -53.022 1.00 88.62 250 LEU A CA 1
ATOM 1944 C C . LEU A 1 250 ? 38.510 -6.927 -53.641 1.00 88.62 250 LEU A C 1
ATOM 1946 O O . LEU A 1 250 ? 39.461 -7.106 -54.405 1.00 88.62 250 LEU A O 1
ATOM 1950 N N . VAL A 1 251 ? 37.669 -7.921 -53.333 1.00 89.50 251 VAL A N 1
ATOM 1951 C CA . VAL A 1 251 ? 37.763 -9.251 -53.959 1.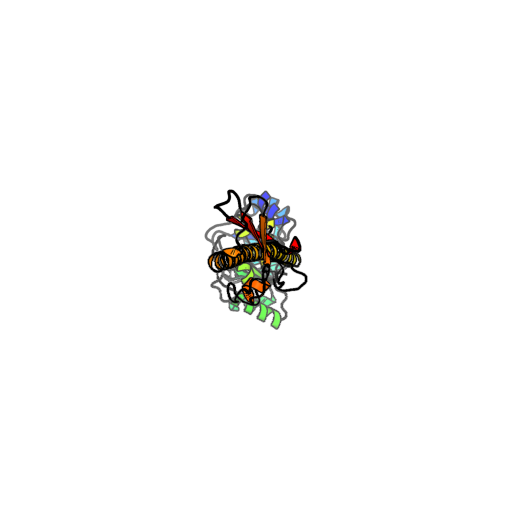00 89.50 251 VAL A CA 1
ATOM 1952 C C . VAL A 1 251 ? 37.525 -9.160 -55.467 1.00 89.50 251 VAL A C 1
ATOM 1954 O O . VAL A 1 251 ? 38.218 -9.824 -56.238 1.00 89.50 251 VAL A O 1
ATOM 1957 N N . GLN A 1 252 ? 36.595 -8.314 -55.907 1.00 88.12 252 GLN A N 1
ATOM 1958 C CA . GLN A 1 252 ? 36.354 -8.107 -57.331 1.00 88.12 252 GLN A CA 1
ATOM 1959 C C . GLN A 1 252 ? 37.514 -7.392 -58.024 1.00 88.12 252 GLN A C 1
ATOM 1961 O O . GLN A 1 252 ? 37.934 -7.859 -59.079 1.00 88.12 252 GLN A O 1
ATOM 1966 N N . GLU A 1 253 ? 38.100 -6.343 -57.437 1.00 88.38 253 GLU A N 1
ATOM 1967 C CA . GLU A 1 253 ? 39.308 -5.703 -57.990 1.00 88.38 253 GLU A CA 1
ATOM 1968 C C . GLU A 1 253 ? 40.455 -6.698 -58.175 1.00 88.38 253 GLU A C 1
ATOM 1970 O O . GLU A 1 253 ? 41.152 -6.691 -59.199 1.00 88.38 253 GLU A O 1
ATOM 1975 N N . LYS A 1 254 ? 40.623 -7.600 -57.204 1.00 90.56 254 LYS A N 1
ATOM 1976 C CA . LYS A 1 254 ? 41.592 -8.688 -57.303 1.00 90.56 254 LYS A CA 1
ATOM 1977 C C . LYS A 1 254 ? 41.262 -9.616 -58.472 1.00 90.56 254 LYS A C 1
ATOM 1979 O O . LYS A 1 254 ? 42.155 -9.918 -59.256 1.00 90.56 254 LYS A O 1
ATOM 1984 N N . ASN A 1 255 ? 40.005 -10.026 -58.634 1.00 90.25 255 ASN A N 1
ATOM 1985 C CA . ASN A 1 255 ? 39.586 -10.876 -59.753 1.00 90.25 255 ASN A CA 1
ATOM 1986 C C . ASN A 1 255 ? 39.790 -10.190 -61.114 1.00 90.25 255 ASN A C 1
ATOM 1988 O O . ASN A 1 255 ? 40.259 -10.835 -62.048 1.00 90.25 255 ASN A O 1
ATOM 1992 N N . LEU A 1 256 ? 39.504 -8.886 -61.224 1.00 90.31 256 LEU A N 1
ATOM 1993 C CA . LEU A 1 256 ? 39.784 -8.095 -62.429 1.00 90.31 256 LEU A CA 1
ATOM 1994 C C . LEU A 1 256 ? 41.280 -8.108 -62.759 1.00 90.31 256 LEU A C 1
ATOM 1996 O O . LEU A 1 256 ? 41.673 -8.341 -63.901 1.00 90.31 256 LEU A O 1
ATOM 2000 N N . THR A 1 257 ? 42.111 -7.894 -61.741 1.00 91.88 257 THR A N 1
ATOM 2001 C CA . THR A 1 257 ? 43.570 -7.889 -61.868 1.00 91.88 257 THR A CA 1
ATOM 2002 C C . THR A 1 257 ? 44.117 -9.255 -62.283 1.00 91.88 257 THR A C 1
ATOM 2004 O O . THR A 1 257 ? 44.957 -9.329 -63.176 1.00 91.88 257 THR A O 1
ATOM 2007 N N . GLU A 1 258 ? 43.635 -10.345 -61.683 1.00 93.50 258 GLU A N 1
ATOM 2008 C CA . GLU A 1 258 ? 44.033 -11.705 -62.067 1.00 93.50 258 GLU A CA 1
ATOM 2009 C C . GLU A 1 258 ? 43.568 -12.058 -63.487 1.00 93.50 258 GLU A C 1
ATOM 2011 O O . GLU A 1 258 ? 44.349 -12.602 -64.265 1.00 93.50 258 GLU A O 1
ATOM 2016 N N . GLY A 1 259 ? 42.354 -11.662 -63.883 1.00 92.25 259 GLY A N 1
ATOM 2017 C CA . GLY A 1 259 ? 41.889 -11.814 -65.265 1.00 92.25 259 GLY A CA 1
ATOM 2018 C C . GLY A 1 259 ? 42.786 -11.076 -66.265 1.00 92.25 259 GLY A C 1
ATOM 2019 O O . GLY A 1 259 ? 43.167 -11.632 -67.293 1.00 92.25 259 GLY A O 1
ATOM 2020 N N . ALA A 1 260 ? 43.200 -9.849 -65.939 1.00 92.62 260 ALA A N 1
ATOM 2021 C CA . ALA A 1 260 ? 44.135 -9.078 -66.757 1.00 92.62 260 ALA A CA 1
ATOM 2022 C C . ALA A 1 260 ? 45.531 -9.716 -66.847 1.00 92.62 260 ALA A C 1
ATOM 2024 O O . ALA A 1 260 ? 46.131 -9.714 -67.922 1.00 92.62 260 ALA A O 1
ATOM 2025 N N . LYS A 1 261 ? 46.040 -10.294 -65.751 1.00 93.75 261 LYS A N 1
ATOM 2026 C CA . LYS A 1 261 ? 47.297 -11.063 -65.757 1.00 93.75 261 LYS A CA 1
ATOM 2027 C C . LYS A 1 261 ? 47.214 -12.260 -66.697 1.00 93.75 261 LYS A C 1
ATOM 2029 O O . LYS A 1 261 ? 48.140 -12.477 -67.471 1.00 93.75 261 LYS A O 1
ATOM 2034 N N . MET A 1 262 ? 46.106 -12.998 -66.666 1.00 94.12 262 MET A N 1
ATOM 2035 C CA . MET A 1 262 ? 45.895 -14.147 -67.550 1.00 94.12 262 MET A CA 1
ATOM 2036 C C . MET A 1 262 ? 45.889 -13.737 -69.028 1.00 94.12 262 MET A C 1
ATOM 2038 O O . MET A 1 262 ? 46.580 -14.364 -69.825 1.00 94.12 262 MET A O 1
ATOM 2042 N N . VAL A 1 263 ? 45.230 -12.626 -69.384 1.00 93.69 263 VAL A N 1
ATOM 2043 C CA . VAL A 1 263 ? 45.307 -12.067 -70.749 1.00 93.69 263 VAL A CA 1
ATOM 2044 C C . VAL A 1 263 ? 46.753 -11.750 -71.142 1.00 93.69 263 VAL A C 1
ATOM 2046 O O . VAL A 1 263 ? 47.170 -12.062 -72.252 1.00 93.69 263 VAL A O 1
ATOM 2049 N N . MET A 1 264 ? 47.541 -11.148 -70.249 1.00 91.56 264 MET A N 1
ATOM 2050 C CA . MET A 1 264 ? 48.941 -10.802 -70.538 1.00 91.56 264 MET A CA 1
ATOM 2051 C C . MET A 1 264 ? 49.847 -12.032 -70.693 1.00 91.56 264 MET A C 1
ATOM 2053 O O . MET A 1 264 ? 50.800 -11.990 -71.471 1.00 91.56 264 MET A O 1
ATOM 2057 N N . ILE A 1 265 ? 49.545 -13.125 -69.986 1.00 91.19 265 ILE A N 1
ATOM 2058 C CA . ILE A 1 265 ? 50.243 -14.412 -70.119 1.00 91.19 265 ILE A CA 1
ATOM 2059 C C . ILE A 1 265 ? 49.914 -15.070 -71.463 1.00 91.19 265 ILE A C 1
ATOM 2061 O O . ILE A 1 265 ? 50.826 -15.508 -72.164 1.00 91.19 265 ILE A O 1
ATOM 2065 N N . ASP A 1 266 ? 48.634 -15.109 -71.836 1.00 94.56 266 ASP A N 1
ATOM 2066 C CA . ASP A 1 266 ? 48.180 -15.743 -73.079 1.00 94.56 266 ASP A CA 1
ATOM 2067 C C . ASP A 1 266 ? 48.606 -14.947 -74.323 1.00 94.56 266 ASP A C 1
ATOM 2069 O O . ASP A 1 266 ? 48.846 -15.510 -75.395 1.00 94.56 266 ASP A O 1
ATOM 2073 N N . TYR A 1 267 ? 48.744 -13.626 -74.179 1.00 93.50 267 TYR A N 1
ATOM 2074 C CA . TYR A 1 267 ? 49.015 -12.699 -75.272 1.00 93.50 267 TYR A CA 1
ATOM 2075 C C . TYR A 1 267 ? 50.222 -11.791 -74.978 1.00 93.50 267 TYR A C 1
ATOM 2077 O O . TYR A 1 267 ? 50.073 -10.572 -74.858 1.00 93.50 267 TYR A O 1
ATOM 2085 N N . PRO A 1 268 ? 51.453 -12.338 -74.950 1.00 89.00 268 PRO A N 1
ATOM 2086 C CA . PRO A 1 268 ? 52.656 -11.598 -74.551 1.00 89.00 268 PRO A CA 1
ATOM 2087 C C . PRO A 1 268 ? 53.000 -10.415 -75.472 1.00 89.00 268 PRO A C 1
ATOM 2089 O O . PRO A 1 268 ? 53.718 -9.505 -75.068 1.00 89.00 268 PRO A O 1
ATOM 2092 N N . ASN A 1 269 ? 52.464 -10.378 -76.696 1.00 89.25 269 ASN A N 1
ATOM 2093 C CA . ASN A 1 269 ? 52.626 -9.246 -77.617 1.00 89.25 269 ASN A CA 1
ATOM 2094 C C . ASN A 1 269 ? 51.936 -7.960 -77.126 1.00 89.25 269 ASN A C 1
ATOM 2096 O O . ASN A 1 269 ? 52.247 -6.878 -77.620 1.00 89.25 269 ASN A O 1
ATOM 2100 N N . LEU A 1 270 ? 51.009 -8.068 -76.169 1.00 88.81 270 LEU A N 1
ATOM 2101 C CA . LEU A 1 270 ? 50.375 -6.923 -75.520 1.00 88.81 270 LEU A CA 1
ATOM 2102 C C . LEU A 1 270 ? 51.224 -6.330 -74.390 1.00 88.81 270 LEU A C 1
ATOM 2104 O O . LEU A 1 270 ? 50.842 -5.302 -73.836 1.00 88.81 270 LEU A O 1
ATOM 2108 N N . LEU A 1 271 ? 52.346 -6.952 -74.014 1.00 87.44 271 LEU A N 1
ATOM 2109 C CA . LEU A 1 271 ? 53.143 -6.474 -72.890 1.00 87.44 271 LEU A CA 1
ATOM 2110 C C . LEU A 1 271 ? 53.762 -5.093 -73.195 1.00 87.44 271 LEU A C 1
ATOM 2112 O O . LEU A 1 271 ? 54.377 -4.910 -74.250 1.00 87.44 271 LEU A O 1
ATOM 2116 N N . PRO A 1 272 ? 53.643 -4.117 -72.275 1.00 86.38 272 PRO A N 1
ATOM 2117 C CA . PRO A 1 272 ? 54.327 -2.833 -72.390 1.00 86.38 272 PRO A CA 1
ATOM 2118 C C . PRO A 1 272 ? 55.854 -3.010 -72.499 1.00 86.38 272 PRO A C 1
ATOM 2120 O O . PRO A 1 272 ? 56.459 -3.691 -71.674 1.00 86.38 272 PRO A O 1
ATOM 2123 N N . THR A 1 273 ? 56.497 -2.385 -73.491 1.00 81.06 273 THR A N 1
ATOM 2124 C CA . THR A 1 273 ? 57.926 -2.606 -73.808 1.00 81.06 273 THR A CA 1
ATOM 2125 C C . THR A 1 273 ? 58.879 -1.534 -73.264 1.00 81.06 273 THR A C 1
ATOM 2127 O O . THR A 1 273 ? 60.093 -1.653 -73.420 1.00 81.06 273 THR A O 1
ATOM 2130 N N . SER A 1 274 ? 58.369 -0.454 -72.668 1.00 78.38 274 SER A N 1
ATOM 2131 C CA . SER A 1 274 ? 59.173 0.636 -72.088 1.00 78.38 274 SER A CA 1
ATOM 2132 C C . SER A 1 274 ? 58.559 1.179 -70.799 1.00 78.38 274 SER A C 1
ATOM 2134 O O . SER A 1 274 ? 57.342 1.157 -70.646 1.00 78.38 274 SER A O 1
ATOM 2136 N N . SER A 1 275 ? 59.379 1.729 -69.899 1.00 67.94 275 SER A N 1
ATOM 2137 C CA . SER A 1 275 ? 58.988 2.244 -68.568 1.00 67.94 275 SER A CA 1
ATOM 2138 C C . SER A 1 275 ? 57.909 3.337 -68.552 1.00 67.94 275 SER A C 1
ATOM 2140 O O . SER A 1 275 ? 57.391 3.667 -67.492 1.00 67.94 275 SER A O 1
ATOM 2142 N N . SER A 1 276 ? 57.539 3.893 -69.708 1.00 69.62 276 SER A N 1
ATOM 2143 C CA . SER A 1 276 ? 56.436 4.851 -69.866 1.00 69.62 276 SER A CA 1
ATOM 2144 C C . SER A 1 276 ? 55.247 4.305 -70.667 1.00 69.62 276 SER A C 1
ATOM 2146 O O . SER A 1 276 ? 54.286 5.032 -70.917 1.00 69.62 276 SER A O 1
ATOM 2148 N N . SER A 1 277 ? 55.298 3.040 -71.089 1.00 81.12 277 SER A N 1
ATOM 2149 C CA . SER A 1 277 ? 54.228 2.383 -71.838 1.00 81.12 277 SER A CA 1
ATOM 2150 C C . SER A 1 277 ? 53.235 1.693 -70.903 1.00 81.12 277 SER A C 1
ATOM 2152 O O . SER A 1 277 ? 53.595 1.151 -69.856 1.00 81.12 277 SER A O 1
ATOM 2154 N N . SER A 1 278 ? 51.960 1.720 -71.290 1.00 87.50 278 SER A N 1
ATOM 2155 C CA . SER A 1 278 ? 50.892 1.023 -70.581 1.00 87.50 278 SER A CA 1
ATOM 2156 C C . SER A 1 278 ? 49.914 0.412 -71.569 1.00 87.50 278 SER A C 1
ATOM 2158 O O . SER A 1 278 ? 49.709 0.961 -72.654 1.00 87.50 278 SER A O 1
ATOM 2160 N N . VAL A 1 279 ? 49.288 -0.693 -71.179 1.00 90.69 279 VAL A N 1
ATOM 2161 C CA . VAL A 1 279 ? 48.166 -1.283 -71.911 1.00 90.69 279 VAL A CA 1
ATOM 2162 C C . VAL A 1 279 ? 46.947 -1.289 -71.014 1.00 90.69 279 VAL A C 1
ATOM 2164 O O . VAL A 1 279 ? 47.031 -1.599 -69.832 1.00 90.69 279 VAL A O 1
ATOM 2167 N N . THR A 1 280 ? 45.810 -0.882 -71.566 1.00 91.69 280 THR A N 1
ATOM 2168 C CA . THR A 1 280 ? 44.542 -0.822 -70.842 1.00 91.69 280 THR A CA 1
ATOM 2169 C C . THR A 1 280 ? 43.617 -1.894 -71.388 1.00 91.69 280 THR A C 1
ATOM 2171 O O . THR A 1 280 ? 43.345 -1.927 -72.587 1.00 91.69 280 THR A O 1
ATOM 2174 N N . ILE A 1 281 ? 43.145 -2.765 -70.502 1.00 91.56 281 ILE A N 1
ATOM 2175 C CA . ILE A 1 281 ? 42.224 -3.853 -70.814 1.00 91.56 281 ILE A CA 1
ATOM 2176 C C . ILE A 1 281 ? 40.839 -3.465 -70.285 1.00 91.56 281 ILE A C 1
ATOM 2178 O O . ILE A 1 281 ? 40.655 -3.409 -69.066 1.00 91.56 281 ILE A O 1
ATOM 2182 N N . PRO A 1 282 ? 39.852 -3.179 -71.152 1.00 90.50 282 PRO A N 1
ATOM 2183 C CA . PRO A 1 282 ? 38.485 -2.932 -70.706 1.00 90.50 282 PRO A CA 1
ATOM 2184 C C . PRO A 1 282 ? 37.898 -4.171 -70.020 1.00 90.50 282 PRO A C 1
ATOM 2186 O O . PRO A 1 282 ? 38.084 -5.290 -70.501 1.00 90.50 282 PRO A O 1
ATOM 2189 N N . VAL A 1 283 ? 37.127 -3.984 -68.944 1.00 89.62 283 VAL A N 1
ATOM 2190 C CA . VAL A 1 283 ? 36.456 -5.103 -68.248 1.00 89.62 283 VAL A CA 1
ATOM 2191 C C . VAL A 1 283 ? 35.526 -5.882 -69.189 1.00 89.62 283 VAL A C 1
ATOM 2193 O O . VAL A 1 283 ? 35.438 -7.106 -69.104 1.00 89.62 283 VAL A O 1
ATOM 2196 N N . SER A 1 284 ? 34.906 -5.204 -70.160 1.00 87.50 284 SER A N 1
ATOM 2197 C CA . SER A 1 284 ? 34.083 -5.845 -71.191 1.00 87.50 284 SER A CA 1
ATOM 2198 C C . SER A 1 284 ? 34.859 -6.851 -72.048 1.00 87.50 284 SER A C 1
ATOM 2200 O O . SER A 1 284 ? 34.287 -7.869 -72.435 1.00 87.50 284 SER A O 1
ATOM 2202 N N . VAL A 1 285 ? 36.151 -6.608 -72.300 1.00 89.38 285 VAL A N 1
ATOM 2203 C CA . VAL A 1 285 ? 37.024 -7.538 -73.033 1.00 89.38 285 VAL A CA 1
ATOM 2204 C C . VAL A 1 285 ? 37.393 -8.734 -72.158 1.00 89.38 285 VAL A C 1
ATOM 2206 O O . VAL A 1 285 ? 37.341 -9.860 -72.640 1.00 89.38 285 VAL A O 1
ATOM 2209 N N . LEU A 1 286 ? 37.670 -8.527 -70.863 1.00 89.31 286 LEU A N 1
ATOM 2210 C CA . LEU A 1 286 ? 37.918 -9.632 -69.922 1.00 89.31 286 LEU A CA 1
ATOM 2211 C C . LEU A 1 286 ? 36.727 -10.607 -69.844 1.00 89.31 286 LEU A C 1
ATOM 2213 O O . LEU A 1 286 ? 36.913 -11.817 -69.719 1.00 89.31 286 LEU A O 1
ATOM 2217 N N . GLN A 1 287 ? 35.499 -10.095 -69.944 1.00 87.94 287 GLN A N 1
ATOM 2218 C CA . GLN A 1 287 ? 34.281 -10.909 -69.885 1.00 87.94 287 GLN A CA 1
ATOM 2219 C C . GLN A 1 287 ? 33.917 -11.556 -71.216 1.00 87.94 287 GLN A C 1
ATOM 2221 O O . GLN A 1 287 ? 33.639 -12.754 -71.271 1.00 87.94 287 GLN A O 1
ATOM 2226 N N . ASN A 1 288 ? 33.870 -10.755 -72.281 1.00 88.62 288 ASN A N 1
ATOM 2227 C CA . ASN A 1 288 ? 33.219 -11.129 -73.536 1.00 88.62 288 ASN A CA 1
ATOM 2228 C C . ASN A 1 288 ? 34.196 -11.311 -74.703 1.00 88.62 288 ASN A C 1
ATOM 2230 O O . ASN A 1 288 ? 33.757 -11.653 -75.799 1.00 88.62 288 ASN A O 1
ATOM 2234 N N . GLY A 1 289 ? 35.499 -11.127 -74.475 1.00 88.62 289 GLY A N 1
ATOM 2235 C CA . GLY A 1 289 ? 36.497 -11.081 -75.537 1.00 88.62 289 GLY A CA 1
ATOM 2236 C C . GLY A 1 289 ? 36.395 -9.789 -76.349 1.00 88.62 289 GLY A C 1
ATOM 2237 O O . GLY A 1 289 ? 35.556 -8.920 -76.095 1.00 88.62 289 GLY A O 1
ATOM 2238 N N . GLY A 1 290 ? 37.278 -9.623 -77.328 1.00 91.25 290 GLY A N 1
ATOM 2239 C CA . GLY A 1 290 ? 37.289 -8.421 -78.157 1.00 91.25 290 GLY A CA 1
ATOM 2240 C C . GLY A 1 290 ? 38.609 -8.206 -78.873 1.00 91.25 290 GLY A C 1
ATOM 2241 O O . GLY A 1 290 ? 39.261 -9.149 -79.312 1.00 91.25 290 GLY A O 1
ATOM 2242 N N . THR A 1 291 ? 39.004 -6.945 -79.026 1.00 89.88 291 THR A N 1
ATOM 2243 C CA . THR A 1 291 ? 40.259 -6.591 -79.690 1.00 89.88 291 THR A CA 1
ATOM 2244 C C . THR A 1 291 ? 41.003 -5.537 -78.887 1.00 89.88 291 THR A C 1
ATOM 2246 O O . THR A 1 291 ? 40.434 -4.504 -78.542 1.00 89.88 291 THR A O 1
ATOM 2249 N N . ILE A 1 292 ? 42.285 -5.784 -78.624 1.00 89.94 292 ILE A N 1
ATOM 2250 C CA . ILE A 1 292 ? 43.199 -4.844 -77.967 1.00 89.94 292 ILE A CA 1
ATOM 2251 C C . ILE A 1 292 ? 44.374 -4.627 -78.913 1.00 89.94 292 ILE A C 1
ATOM 2253 O O . ILE A 1 292 ? 45.013 -5.587 -79.324 1.00 89.94 292 ILE A O 1
ATOM 2257 N N . ASN A 1 293 ? 44.645 -3.378 -79.303 1.00 87.81 293 ASN A N 1
ATOM 2258 C CA . ASN A 1 293 ? 45.743 -3.024 -80.217 1.00 87.81 293 ASN A CA 1
ATOM 2259 C C . ASN A 1 293 ? 45.791 -3.869 -81.514 1.00 87.81 293 ASN A C 1
ATOM 2261 O O . ASN A 1 293 ? 46.861 -4.194 -82.018 1.00 87.81 293 ASN A O 1
ATOM 2265 N N . GLY A 1 294 ? 44.625 -4.238 -82.058 1.00 86.50 294 GLY A N 1
ATOM 2266 C CA . GLY A 1 294 ? 44.507 -5.066 -83.267 1.00 86.50 294 GLY A CA 1
ATOM 2267 C C . GLY A 1 294 ? 44.647 -6.578 -83.040 1.00 86.50 294 GLY A C 1
ATOM 2268 O O . GLY A 1 294 ? 44.446 -7.343 -83.979 1.00 86.50 294 GLY A O 1
ATOM 2269 N N . GLN A 1 295 ? 44.934 -7.020 -81.814 1.00 89.62 295 GLN A N 1
ATOM 2270 C CA . GLN A 1 295 ? 44.980 -8.428 -81.427 1.00 89.62 295 GLN A CA 1
ATOM 2271 C C . GLN A 1 295 ? 43.618 -8.894 -80.907 1.00 89.62 295 GLN A C 1
ATOM 2273 O O . GLN A 1 295 ? 43.039 -8.254 -80.028 1.00 89.62 295 GLN A O 1
ATOM 2278 N N . VAL A 1 296 ? 43.103 -9.997 -81.455 1.00 93.25 296 VAL A N 1
ATOM 2279 C CA . VAL A 1 296 ? 41.847 -10.623 -81.010 1.00 93.25 296 VAL A CA 1
ATOM 2280 C C . VAL A 1 296 ? 42.098 -11.381 -79.708 1.00 93.25 296 VAL A C 1
ATOM 2282 O O . VAL A 1 296 ? 43.048 -12.156 -79.632 1.00 93.25 296 VAL A O 1
ATOM 2285 N N . ILE A 1 297 ? 41.257 -11.127 -78.707 1.00 93.38 297 ILE A N 1
ATOM 2286 C CA . ILE A 1 297 ? 41.348 -11.678 -77.351 1.00 93.38 297 ILE A CA 1
ATOM 2287 C C . ILE A 1 297 ? 40.103 -12.515 -77.077 1.00 93.38 297 ILE A C 1
ATOM 2289 O O . ILE A 1 297 ? 38.981 -12.042 -77.289 1.00 93.38 297 ILE A O 1
ATOM 2293 N N . ASP A 1 298 ? 40.314 -13.736 -76.591 1.00 92.19 298 ASP A N 1
ATOM 2294 C CA . ASP A 1 298 ? 39.247 -14.653 -76.189 1.00 92.19 298 ASP A CA 1
ATOM 2295 C C . ASP A 1 298 ? 38.458 -14.144 -74.965 1.00 92.19 298 ASP A C 1
ATOM 2297 O O . ASP A 1 298 ? 38.860 -13.224 -74.253 1.00 92.19 298 ASP A O 1
ATOM 2301 N N . SER A 1 299 ? 37.282 -14.726 -74.730 1.00 88.25 299 SER A N 1
ATOM 2302 C CA . SER A 1 299 ? 36.396 -14.376 -73.610 1.00 88.25 299 SER A CA 1
ATOM 2303 C C . SER A 1 299 ? 36.612 -15.265 -72.381 1.00 88.25 299 SER A C 1
ATOM 2305 O O . SER A 1 299 ? 37.114 -16.377 -72.513 1.00 88.25 299 SER A O 1
ATOM 2307 N N . GLY A 1 300 ? 36.081 -14.857 -71.223 1.00 85.00 300 GLY A N 1
ATOM 2308 C CA . GLY A 1 300 ? 35.965 -15.733 -70.048 1.00 85.00 300 GLY A CA 1
ATOM 2309 C C . GLY A 1 300 ? 37.120 -15.646 -69.050 1.00 85.00 300 GLY A C 1
ATOM 2310 O O . GLY A 1 300 ? 37.283 -16.551 -68.237 1.00 85.00 300 GLY A O 1
ATOM 2311 N N . TYR A 1 301 ? 37.891 -14.558 -69.075 1.00 90.69 301 TYR A N 1
ATOM 2312 C CA . TYR A 1 301 ? 38.939 -14.293 -68.084 1.00 90.69 301 TYR A CA 1
ATOM 2313 C C . TYR A 1 301 ? 38.378 -13.892 -66.714 1.00 90.69 301 TYR A C 1
ATOM 2315 O O . TYR A 1 301 ? 39.066 -14.030 -65.705 1.00 90.69 301 TYR A O 1
ATOM 2323 N N . ILE A 1 302 ? 37.129 -13.418 -66.670 1.00 89.81 302 ILE A N 1
ATOM 2324 C CA . ILE A 1 302 ? 36.361 -13.129 -65.451 1.00 89.81 302 ILE A CA 1
ATOM 2325 C C . ILE A 1 302 ? 34.877 -13.475 -65.654 1.00 89.81 302 ILE A C 1
ATOM 2327 O O . ILE A 1 302 ? 34.416 -13.674 -66.780 1.00 89.81 302 ILE A O 1
ATOM 2331 N N . GLU A 1 303 ? 34.119 -13.520 -64.557 1.00 85.94 303 GLU A N 1
ATOM 2332 C CA . GLU A 1 303 ? 32.677 -13.787 -64.569 1.00 85.94 303 GLU A CA 1
ATOM 2333 C C . GLU A 1 303 ? 31.888 -12.700 -65.322 1.00 85.94 303 GLU A C 1
ATOM 2335 O O . GLU A 1 303 ? 32.237 -11.514 -65.300 1.00 85.94 303 GLU A O 1
ATOM 2340 N N . LYS A 1 304 ? 30.810 -13.109 -66.003 1.00 81.31 304 LYS A N 1
ATOM 2341 C CA . LYS A 1 304 ? 29.901 -12.190 -66.702 1.00 81.31 304 LYS A CA 1
ATOM 2342 C C . LYS A 1 304 ? 29.050 -11.406 -65.704 1.00 81.31 304 LYS A C 1
ATOM 2344 O O . LYS A 1 304 ? 28.835 -11.847 -64.583 1.00 81.31 304 LYS A O 1
ATOM 2349 N N . ASP A 1 305 ? 28.576 -10.239 -66.133 1.00 80.56 305 ASP A N 1
ATOM 2350 C CA . ASP A 1 305 ? 27.609 -9.422 -65.388 1.00 80.56 305 ASP A CA 1
ATOM 2351 C C . ASP A 1 305 ? 28.057 -9.002 -63.976 1.00 80.56 305 ASP A C 1
ATOM 2353 O O . ASP A 1 305 ? 27.229 -8.785 -63.096 1.00 80.56 305 ASP A O 1
ATOM 2357 N N . LEU A 1 306 ? 29.367 -8.834 -63.754 1.00 83.81 306 LEU A N 1
ATOM 2358 C CA . LEU A 1 306 ? 29.892 -8.323 -62.484 1.00 83.81 306 LEU A CA 1
ATOM 2359 C C . LEU A 1 306 ? 29.244 -6.981 -62.105 1.00 83.81 306 LEU A C 1
ATOM 2361 O O . LEU A 1 306 ? 29.231 -6.024 -62.890 1.00 83.81 306 LEU A O 1
ATOM 2365 N N . ILE A 1 307 ? 28.753 -6.922 -60.867 1.00 84.44 307 ILE A N 1
ATOM 2366 C CA . ILE A 1 307 ? 28.160 -5.742 -60.235 1.00 84.44 307 ILE A CA 1
ATOM 2367 C C . ILE A 1 307 ? 29.096 -5.277 -59.130 1.00 84.44 307 ILE A C 1
ATOM 2369 O O . ILE A 1 307 ? 29.502 -6.083 -58.296 1.00 84.44 307 ILE A O 1
ATOM 2373 N N . ASN A 1 308 ? 29.384 -3.981 -59.104 1.00 84.75 308 ASN A N 1
ATOM 2374 C CA . ASN A 1 308 ? 30.107 -3.335 -58.024 1.00 84.75 308 ASN A CA 1
ATOM 2375 C C . ASN A 1 308 ? 29.236 -3.311 -56.743 1.00 84.75 308 ASN A C 1
ATOM 2377 O O . ASN A 1 308 ? 28.211 -2.626 -56.733 1.00 84.75 308 ASN A O 1
ATOM 2381 N N . PRO A 1 309 ? 29.629 -3.992 -55.647 1.00 86.31 309 PRO A N 1
ATOM 2382 C CA . PRO A 1 309 ? 28.840 -4.098 -54.418 1.00 86.31 309 PRO A CA 1
ATOM 2383 C C . PRO A 1 309 ? 28.654 -2.771 -53.676 1.00 86.31 309 PRO A C 1
ATOM 2385 O O . PRO A 1 309 ? 27.777 -2.665 -52.820 1.00 86.31 309 PRO A O 1
ATOM 2388 N N . MET A 1 310 ? 29.484 -1.763 -53.962 1.00 84.94 310 MET A N 1
ATOM 2389 C CA . MET A 1 310 ? 29.375 -0.435 -53.357 1.00 84.94 310 MET A CA 1
ATOM 2390 C C . MET A 1 310 ? 28.287 0.402 -54.031 1.00 84.94 310 MET A C 1
ATOM 2392 O O . MET A 1 310 ? 27.548 1.104 -53.341 1.00 84.94 310 MET A O 1
ATOM 2396 N N . THR A 1 311 ? 28.160 0.305 -55.358 1.00 83.31 311 THR A N 1
ATOM 2397 C CA . THR A 1 311 ? 27.262 1.157 -56.161 1.00 83.31 311 THR A CA 1
ATOM 2398 C C . THR A 1 311 ? 26.037 0.439 -56.713 1.00 83.31 311 THR A C 1
ATOM 2400 O O . THR A 1 311 ? 25.148 1.099 -57.249 1.00 83.31 311 THR A O 1
ATOM 2403 N N . ASP A 1 312 ? 25.999 -0.893 -56.625 1.00 84.62 312 ASP A N 1
ATOM 2404 C CA . ASP A 1 312 ? 25.016 -1.758 -57.283 1.00 84.62 312 ASP A CA 1
ATOM 2405 C C . ASP A 1 312 ? 24.953 -1.534 -58.819 1.00 84.62 312 ASP A C 1
ATOM 2407 O O . ASP A 1 312 ? 23.957 -1.847 -59.475 1.00 84.62 312 ASP A O 1
ATOM 2411 N N . LYS A 1 313 ? 26.033 -1.004 -59.424 1.00 81.69 313 LYS A N 1
ATOM 24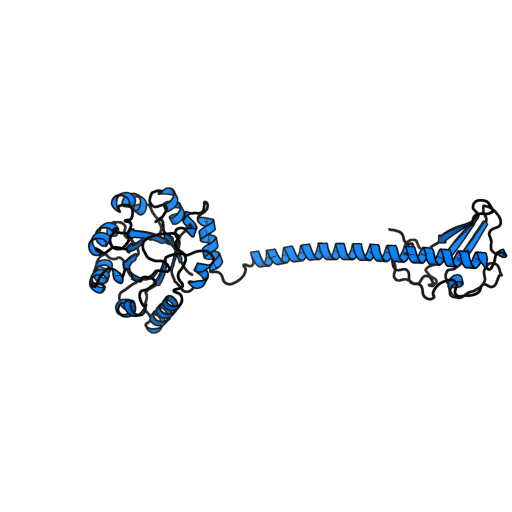12 C CA . LYS A 1 313 ? 26.169 -0.786 -60.876 1.00 81.69 313 LYS A CA 1
ATOM 2413 C C . LYS A 1 313 ? 27.017 -1.871 -61.530 1.00 81.69 313 LYS A C 1
ATOM 2415 O O . LYS A 1 313 ? 27.991 -2.353 -60.959 1.00 81.69 313 LYS A O 1
ATOM 2420 N N . SER A 1 314 ? 26.678 -2.221 -62.768 1.00 81.50 314 SER A N 1
ATOM 2421 C CA . SER A 1 314 ? 27.478 -3.151 -63.568 1.00 81.50 314 SER A CA 1
ATOM 2422 C C . SER A 1 314 ? 28.775 -2.502 -64.057 1.00 81.50 314 SER A C 1
ATOM 2424 O O . SER A 1 314 ? 28.737 -1.402 -64.612 1.00 81.50 314 SER A O 1
ATOM 2426 N N . TYR A 1 315 ? 29.896 -3.227 -63.970 1.00 77.88 315 TYR A N 1
ATOM 2427 C CA . TYR A 1 315 ? 31.191 -2.802 -64.530 1.00 77.88 315 TYR A CA 1
ATOM 2428 C C . TYR A 1 315 ? 31.190 -2.637 -66.061 1.00 77.88 315 TYR A C 1
ATOM 2430 O O . TYR A 1 315 ? 32.115 -2.059 -66.627 1.00 77.88 315 TYR A O 1
ATOM 2438 N N . VAL A 1 316 ? 30.162 -3.157 -66.736 1.00 66.94 316 VAL A N 1
ATOM 2439 C CA . VAL A 1 316 ? 30.047 -3.239 -68.203 1.00 66.94 316 VAL A CA 1
ATOM 2440 C C . VAL A 1 316 ? 29.231 -2.084 -68.782 1.00 66.94 316 VAL A C 1
ATOM 2442 O O . VAL A 1 316 ? 29.137 -1.936 -70.000 1.00 66.94 316 VAL A O 1
ATOM 2445 N N . SER A 1 317 ? 28.615 -1.253 -67.936 1.00 59.88 317 SER A N 1
ATOM 2446 C CA . SER A 1 317 ? 27.818 -0.130 -68.421 1.00 59.88 317 SER A CA 1
ATOM 2447 C C . SER A 1 317 ? 28.715 0.898 -69.128 1.00 59.88 317 SER A C 1
ATOM 2449 O O . SER A 1 317 ? 29.820 1.195 -68.672 1.00 59.88 317 SER A O 1
ATOM 2451 N N . SER A 1 318 ? 28.244 1.480 -70.238 1.00 53.16 318 SER A N 1
ATOM 2452 C CA . SER A 1 318 ? 28.979 2.505 -71.006 1.00 53.16 318 SER A CA 1
ATOM 2453 C C . SER A 1 318 ? 29.342 3.755 -70.188 1.00 53.16 318 SER A C 1
ATOM 2455 O O . SER A 1 318 ? 30.148 4.564 -70.635 1.00 53.16 318 SER A O 1
ATOM 2457 N N . SER A 1 319 ? 28.748 3.916 -69.003 1.00 50.50 319 SER A N 1
ATOM 2458 C CA . SER A 1 319 ? 29.017 4.981 -68.034 1.00 50.50 319 SER A CA 1
ATOM 2459 C C . SER A 1 319 ? 30.133 4.673 -67.030 1.00 50.50 319 SER A C 1
ATOM 2461 O O . SER A 1 319 ? 30.587 5.608 -66.377 1.00 50.50 319 SER A O 1
ATOM 2463 N N . SER A 1 320 ? 30.567 3.413 -66.895 1.00 60.78 320 SER A N 1
ATOM 2464 C CA . SER A 1 320 ? 31.473 3.010 -65.808 1.00 60.78 320 SER A CA 1
ATOM 2465 C C . SER A 1 320 ? 32.958 3.039 -66.179 1.00 60.78 320 SER A C 1
ATOM 2467 O O . SER A 1 320 ? 33.828 3.305 -65.357 1.00 60.78 320 SER A O 1
ATOM 2469 N N . GLY A 1 321 ? 33.290 2.819 -67.454 1.00 70.56 321 GLY A N 1
ATOM 2470 C CA . GLY A 1 321 ? 34.660 3.011 -67.952 1.00 70.56 321 GLY A CA 1
ATOM 2471 C C . GLY A 1 321 ? 35.747 2.217 -67.207 1.00 70.56 321 GLY A C 1
ATOM 2472 O O . GLY A 1 321 ? 36.910 2.617 -67.250 1.00 70.56 321 GLY A O 1
ATOM 2473 N N . VAL A 1 322 ? 35.394 1.122 -66.518 1.00 85.38 322 VAL A N 1
ATOM 2474 C CA . VAL A 1 322 ? 36.346 0.371 -65.693 1.00 85.38 322 VAL A CA 1
ATOM 2475 C C . VAL A 1 322 ? 37.258 -0.475 -66.573 1.00 85.38 322 VAL A C 1
ATOM 2477 O O . VAL A 1 322 ? 36.827 -1.160 -67.508 1.00 85.38 322 VAL A O 1
ATOM 2480 N N . SER A 1 323 ? 38.548 -0.420 -66.276 1.00 88.50 323 SER A N 1
ATOM 2481 C CA . SER A 1 323 ? 39.585 -1.135 -67.010 1.00 88.50 323 SER A CA 1
ATOM 2482 C C . SER A 1 323 ? 40.742 -1.504 -66.094 1.00 88.50 323 SER A C 1
ATOM 2484 O O . SER A 1 323 ? 40.917 -0.906 -65.038 1.00 88.50 323 SER A O 1
ATOM 2486 N N . VAL A 1 324 ? 41.550 -2.482 -66.491 1.00 90.38 324 VAL A N 1
ATOM 2487 C CA . VAL A 1 324 ? 42.817 -2.768 -65.813 1.00 90.38 324 VAL A CA 1
ATOM 2488 C C . VAL A 1 324 ? 43.944 -2.207 -66.661 1.00 90.38 324 VAL A C 1
ATOM 2490 O O . VAL A 1 324 ? 44.117 -2.588 -67.820 1.00 90.38 324 VAL A O 1
ATOM 2493 N N . ARG A 1 325 ? 44.702 -1.275 -66.090 1.00 91.19 325 ARG A N 1
ATOM 2494 C CA . ARG A 1 325 ? 45.914 -0.733 -66.690 1.00 91.19 325 ARG A CA 1
ATOM 2495 C C . ARG A 1 325 ? 47.107 -1.563 -66.241 1.00 91.19 325 ARG A C 1
ATOM 2497 O O . ARG A 1 325 ? 47.321 -1.745 -65.049 1.00 91.19 325 ARG A O 1
ATOM 2504 N N . VAL A 1 326 ? 47.885 -2.019 -67.211 1.00 91.50 326 VAL A N 1
ATOM 2505 C CA . VAL A 1 326 ? 49.142 -2.736 -67.020 1.00 91.50 326 VAL A CA 1
ATOM 2506 C C . VAL A 1 326 ? 50.285 -1.790 -67.363 1.00 91.50 326 VAL A C 1
ATOM 2508 O O . VAL A 1 326 ? 50.329 -1.257 -68.473 1.00 91.50 326 VAL A O 1
ATOM 2511 N N . THR A 1 327 ? 51.194 -1.564 -66.422 1.00 88.88 327 THR A N 1
ATOM 2512 C CA . THR A 1 327 ? 52.364 -0.681 -66.566 1.00 88.88 327 THR A CA 1
ATOM 2513 C C . THR A 1 327 ? 53.632 -1.451 -66.259 1.00 88.88 327 THR A C 1
ATOM 2515 O O . THR A 1 327 ? 53.658 -2.226 -65.309 1.00 88.88 327 THR A O 1
ATOM 2518 N N . THR A 1 328 ? 54.703 -1.233 -67.019 1.00 85.31 328 THR A N 1
ATOM 2519 C CA . THR A 1 328 ? 56.006 -1.820 -66.675 1.00 85.31 328 THR A CA 1
ATOM 2520 C C . THR A 1 328 ? 56.775 -0.913 -65.717 1.00 85.31 328 THR A C 1
ATOM 2522 O O . THR A 1 328 ? 56.860 0.294 -65.936 1.00 85.31 328 THR A O 1
ATOM 2525 N N . THR A 1 329 ? 57.336 -1.490 -64.655 1.00 77.44 329 THR A N 1
ATOM 2526 C CA . THR A 1 329 ? 58.079 -0.744 -63.627 1.00 77.44 329 THR A CA 1
ATOM 2527 C C . THR A 1 329 ? 59.578 -0.716 -63.908 1.00 77.44 329 THR A C 1
ATOM 2529 O O . THR A 1 329 ? 60.187 0.345 -63.828 1.00 77.44 329 THR A O 1
ATOM 2532 N N . ASN A 1 330 ? 60.168 -1.849 -64.310 1.00 70.81 330 ASN A N 1
ATOM 2533 C CA . ASN A 1 330 ? 61.609 -1.990 -64.585 1.00 70.81 330 ASN A CA 1
ATOM 2534 C C . ASN A 1 330 ? 61.909 -2.830 -65.846 1.00 70.81 330 ASN A C 1
ATOM 2536 O O . ASN A 1 330 ? 62.934 -3.508 -65.929 1.00 70.81 330 ASN A O 1
ATOM 2540 N N . GLY A 1 331 ? 60.997 -2.844 -66.824 1.00 67.25 331 GLY A N 1
ATOM 2541 C CA . GLY A 1 331 ? 61.150 -3.577 -68.092 1.00 67.25 331 GLY A CA 1
ATOM 2542 C C . GLY A 1 331 ? 60.988 -5.101 -67.993 1.00 67.25 331 GLY A C 1
ATOM 2543 O O . GLY A 1 331 ? 60.993 -5.776 -69.017 1.00 67.25 331 GLY A O 1
ATOM 2544 N N . THR A 1 332 ? 60.841 -5.641 -66.782 1.00 70.44 332 THR A N 1
ATOM 2545 C CA . THR A 1 332 ? 60.641 -7.078 -66.501 1.00 70.44 332 THR A CA 1
ATOM 2546 C C . THR A 1 332 ? 59.489 -7.335 -65.530 1.00 70.44 332 THR A C 1
ATOM 2548 O O . THR A 1 332 ? 58.819 -8.357 -65.653 1.00 70.44 332 THR A O 1
ATOM 2551 N N . ASP A 1 333 ? 59.203 -6.380 -64.642 1.00 82.00 333 ASP A N 1
ATOM 2552 C CA . ASP A 1 333 ? 58.060 -6.411 -63.731 1.00 82.00 333 ASP A CA 1
ATOM 2553 C C . ASP A 1 333 ? 56.902 -5.539 -64.245 1.00 82.00 333 ASP A C 1
ATOM 2555 O O . ASP A 1 333 ? 57.116 -4.483 -64.863 1.00 82.00 333 ASP A O 1
ATOM 2559 N N . PHE A 1 334 ? 55.672 -5.987 -63.970 1.00 87.00 334 PHE A N 1
ATOM 2560 C CA . PHE A 1 334 ? 54.431 -5.315 -64.357 1.00 87.00 334 PHE A CA 1
ATOM 2561 C C . PHE A 1 334 ? 53.539 -5.054 -63.145 1.00 87.00 334 PHE A C 1
ATOM 2563 O O . PHE A 1 334 ? 53.220 -5.974 -62.390 1.00 87.00 334 PHE A O 1
ATOM 2570 N N . ASP A 1 335 ? 53.076 -3.814 -63.035 1.00 89.38 335 ASP A N 1
ATOM 2571 C CA . ASP A 1 335 ? 52.027 -3.408 -62.111 1.00 89.38 335 ASP A CA 1
ATOM 2572 C C . ASP A 1 335 ? 50.674 -3.417 -62.817 1.00 89.38 335 ASP A C 1
ATOM 2574 O O . ASP A 1 335 ? 50.555 -3.059 -63.992 1.00 89.38 335 ASP A O 1
ATOM 2578 N N . TYR A 1 336 ? 49.648 -3.811 -62.068 1.00 92.00 336 TYR A N 1
ATOM 2579 C CA . TYR A 1 336 ? 48.268 -3.873 -62.522 1.00 92.00 336 TYR A CA 1
ATOM 2580 C C . TYR A 1 336 ? 47.440 -2.948 -61.644 1.00 92.00 336 TYR A C 1
ATOM 2582 O O . TYR A 1 336 ? 47.442 -3.072 -60.420 1.00 92.00 336 TYR A O 1
ATOM 2590 N N . THR A 1 337 ? 46.738 -2.009 -62.261 1.00 89.94 337 THR A N 1
ATOM 2591 C CA . THR A 1 337 ? 45.908 -1.037 -61.552 1.00 89.94 337 THR A CA 1
ATOM 2592 C C . THR A 1 337 ? 44.512 -1.045 -62.143 1.00 89.94 337 THR A C 1
ATOM 2594 O O . THR A 1 337 ? 44.347 -0.848 -63.347 1.00 89.94 337 THR A O 1
ATOM 2597 N N . VAL A 1 338 ? 43.500 -1.259 -61.302 1.00 88.88 338 VAL A N 1
ATOM 2598 C CA . VAL A 1 338 ? 42.104 -1.060 -61.701 1.00 88.88 338 VAL A CA 1
ATOM 2599 C C . VAL A 1 338 ? 41.859 0.442 -61.813 1.00 88.88 338 VAL A C 1
ATOM 2601 O O . VAL A 1 338 ? 42.110 1.201 -60.881 1.00 88.88 338 VAL A O 1
ATOM 2604 N N . VAL A 1 339 ? 41.420 0.879 -62.986 1.00 87.12 339 VAL A N 1
ATOM 2605 C CA . VAL A 1 339 ? 41.129 2.272 -63.311 1.00 87.12 339 VAL A CA 1
ATOM 2606 C C . VAL A 1 339 ? 39.628 2.408 -63.493 1.00 87.12 339 VAL A C 1
ATOM 2608 O O . VAL A 1 339 ? 39.039 1.709 -64.317 1.00 87.12 339 VAL A O 1
ATOM 2611 N N . TYR A 1 340 ? 39.035 3.325 -62.738 1.00 84.81 340 TYR A N 1
ATOM 2612 C CA . TYR A 1 340 ? 37.610 3.628 -62.764 1.00 84.81 340 TYR A CA 1
ATOM 2613 C C . TYR A 1 340 ? 37.326 4.844 -63.641 1.00 84.81 340 TYR A C 1
ATOM 2615 O O . TYR A 1 340 ? 38.104 5.799 -63.648 1.00 84.81 340 TYR A O 1
ATOM 2623 N N . GLY A 1 341 ? 36.209 4.821 -64.373 1.00 75.62 341 GLY A N 1
ATOM 2624 C CA . GLY A 1 341 ? 35.763 5.970 -65.160 1.00 75.62 341 GLY A CA 1
ATOM 2625 C C . GLY A 1 341 ? 35.198 7.099 -64.295 1.00 75.62 341 GLY A C 1
ATOM 2626 O O . GLY A 1 341 ? 35.305 8.261 -64.678 1.00 75.62 341 GLY A O 1
ATOM 2627 N N . ASN A 1 342 ? 34.643 6.766 -63.124 1.00 72.06 342 ASN A N 1
ATOM 2628 C CA . ASN A 1 342 ? 34.169 7.709 -62.110 1.00 72.06 342 ASN A CA 1
ATOM 2629 C C . ASN A 1 342 ? 34.707 7.327 -60.724 1.00 72.06 342 ASN A C 1
ATOM 2631 O O . ASN A 1 342 ? 34.738 6.146 -60.382 1.00 72.06 342 ASN A O 1
ATOM 2635 N N . GLU A 1 343 ? 35.067 8.318 -59.901 1.00 67.69 343 GLU A N 1
ATOM 2636 C CA . GLU A 1 343 ? 35.553 8.082 -58.528 1.00 67.69 343 GLU A CA 1
ATOM 2637 C C . GLU A 1 343 ? 34.520 7.339 -57.664 1.00 67.69 343 GLU A C 1
ATOM 2639 O O . GLU A 1 343 ? 34.896 6.468 -56.882 1.00 67.69 343 GLU A O 1
ATOM 2644 N N . ASP A 1 344 ? 33.225 7.592 -57.883 1.00 67.25 344 ASP A N 1
ATOM 2645 C CA . ASP A 1 344 ? 32.115 6.928 -57.182 1.00 67.25 344 ASP A CA 1
ATOM 2646 C C . ASP A 1 344 ? 32.036 5.414 -57.432 1.00 67.25 344 ASP A C 1
ATOM 2648 O O . ASP A 1 344 ? 31.299 4.716 -56.744 1.00 67.25 344 ASP A O 1
ATOM 2652 N N . GLU A 1 345 ? 32.751 4.892 -58.430 1.00 68.69 345 GLU A N 1
ATOM 2653 C CA . GLU A 1 345 ? 32.794 3.462 -58.742 1.00 68.69 345 GLU A CA 1
ATOM 2654 C C . GLU A 1 345 ? 34.012 2.760 -58.140 1.00 68.69 345 GLU A C 1
ATOM 2656 O O . GLU A 1 345 ? 34.089 1.535 -58.195 1.00 68.69 345 GLU A O 1
ATOM 2661 N N . SER A 1 346 ? 34.941 3.504 -57.543 1.00 74.81 346 SER A N 1
ATOM 2662 C CA . SER A 1 346 ? 36.098 2.929 -56.862 1.00 74.81 346 SER A CA 1
ATOM 2663 C C . SER A 1 346 ? 35.710 2.216 -55.566 1.00 74.81 346 SER A C 1
ATOM 2665 O O . SER A 1 346 ? 34.731 2.565 -54.904 1.00 74.81 346 SER A O 1
ATOM 2667 N N . CYS A 1 347 ? 36.517 1.241 -55.149 1.00 72.62 347 CYS A N 1
ATOM 2668 C CA . CYS A 1 347 ? 36.368 0.604 -53.843 1.00 72.62 347 CYS A CA 1
ATOM 2669 C C . CYS A 1 347 ? 36.927 1.476 -52.698 1.00 72.62 347 CYS A C 1
ATOM 2671 O O . CYS A 1 347 ? 37.505 0.933 -51.765 1.00 72.62 347 CYS A O 1
ATOM 2673 N N . HIS A 1 348 ? 36.836 2.811 -52.750 1.00 66.88 348 HIS A N 1
ATOM 2674 C CA . HIS A 1 348 ? 37.365 3.682 -51.693 1.00 66.88 348 HIS A CA 1
ATOM 2675 C C . HIS A 1 348 ? 36.423 3.784 -50.484 1.00 66.88 348 HIS A C 1
ATOM 2677 O O . HIS A 1 348 ? 35.209 3.605 -50.592 1.00 66.88 348 HIS A O 1
ATOM 2683 N N . ARG A 1 349 ? 37.020 4.001 -49.306 1.00 53.19 349 ARG A N 1
ATOM 2684 C CA . ARG A 1 349 ? 36.361 3.956 -47.996 1.00 53.19 349 ARG A CA 1
ATOM 2685 C C . ARG A 1 349 ? 36.079 5.341 -47.441 1.00 53.19 349 ARG A C 1
ATOM 2687 O O . ARG A 1 349 ? 36.969 6.208 -47.595 1.00 53.19 349 ARG A O 1
#

Radius of gyration: 43.96 Å; chains: 1; bounding box: 89×35×114 Å

Secondary structure (DSSP, 8-state):
--EEEEE-GGGTT-HHHHHHHHHH-SEEEEEEE-SSSSSSPPSPHHHHHHHHTT--SPEEEEEE-S-HHHHHHHHGGG--SEEEEEGGG-S-HHHHHHHHHHTT-EEEEEE-TTS-GGGTGGGTTT-SEEEEESS-TT-SSPPPPP-HHHHHHHHHHHHHHT--PEEEEESS--TTGGGTTTTSSEEEESHHHHTSS-HHHHHHHHHHHT--S--HHHHHHHHHHHHHHHHHHHHHHHHHHHHHHHHHHHHHHHHHHHHHHHHHHH-GGGS--STT-EEEEEHHHHHH-EEETTEEE-S-SS-TT-EETTTTEETTSTTT--EEEEEESSSS-EEEEEE-SSGGGS---

Foldseek 3Di:
DAFEEEECQVPLVPLVLQQLSLVAGQEHEAEAAPCPLAVDGGPDLVVCVVSLLPGDHAYEYEDSELCLVVVCVSCLSSVHQEYEYEPVNDPCQVVSLVVCVVSVHFYEYEYELPDDLVSCLVCQQSGQEYEYEQAGPDDADDAGHDPLVSLVVVVVSCVVVVGNHFYEYEHRDFLPVLLSVLSGNYYYDYCQQSVDPRNNVRSVSSVVSSDDDDDPVRVVVVVVVVVVVVVVVVVVVVVVLLVVLLVVQVVVQVLQQQLVVVQCVVCVVQAFQDQPDKFKAQVCCSACWDDGPNDTGHHDSHHPQDARSQPRHTSPDPQWRWIWMWGDHPRPDIDIDTDTPDPSSDSDD

Sequence (349 aa):
MVKIAGSFLKVQSDFDKIKALDSVCDYIHYDVMDGRFTERPTLPINKMKEDLSKLKKPLDVHLMAVDNMKYIDEVIGLKPSYITFHLESTDKVSEIIDYIHGKGIKAGIAINPDTEVNKVMPYLNDVDMVLVMSVKAGAGGQPFIDITDKIDKLIEYRDENSLPYIIEVDGGINDNTIRMVKKADVVVAGSFITDADNYQSQVYKLKKSLRNGFTLAELLGVIVVLSILGLVAVTAIDNSLKSSRYDSCLVQEKNLTEGAKMVMIDYPNLLPTSSSSSVTIPVSVLQNGGTINGQVIDSGYIEKDLINPMTDKSYVSSSSGVSVRVTTTNGTDFDYTVVYGNEDESCHR

pLDDT: mean 91.36, std 8.56, range [50.5, 98.88]